Protein AF-0000000082882432 (afdb_homodimer)

Nearest PDB structures (foldseek):
  3hl4-assembly1_A  TM=9.240E-01  e=4.152E-18  Rattus norvegicus
  4mvd-assembly1_C  TM=8.755E-01  e=2.998E-18  Rattus norvegicus
  4mvd-assembly2_G  TM=8.905E-01  e=4.432E-18  Rattus norvegicus
  4mvc-assembly1_A  TM=8.758E-01  e=9.686E-18  Rattus norvegicus
  4zcs-assembly2_C  TM=9.460E-01  e=1.229E-16  Plasmodium falciparum 3D7

Solvent-accessible surface area (backbone atoms only — not comparable to full-atom values): 21264 Å² total; per-residue (Å²): 135,82,75,76,68,74,70,74,65,69,77,64,73,73,57,85,71,79,84,70,75,46,33,48,68,55,56,72,66,45,86,66,93,55,76,44,30,34,35,33,68,44,63,56,50,72,63,45,64,33,58,50,52,45,43,42,49,62,31,63,68,45,97,41,50,46,27,34,37,29,28,34,34,52,67,48,36,28,71,74,70,69,44,70,61,87,51,51,48,69,56,32,47,53,56,51,52,41,28,64,52,41,73,41,67,42,74,34,95,50,83,60,74,46,71,70,61,39,54,75,67,65,32,30,29,38,39,43,58,73,68,70,44,68,48,99,90,34,75,34,59,58,46,73,32,52,74,64,38,18,49,42,71,43,72,86,62,92,77,46,49,60,67,54,52,51,52,52,48,63,73,37,42,68,63,49,52,54,51,52,50,57,68,74,97,134,81,76,78,68,77,69,74,63,70,76,65,72,72,57,85,71,78,85,70,72,47,33,48,68,54,56,72,65,46,84,65,94,54,75,42,29,34,35,33,69,45,63,54,48,71,63,44,64,31,57,51,52,44,43,42,50,61,30,62,68,47,96,41,50,48,28,36,37,29,28,36,33,52,67,49,34,28,70,76,71,68,44,70,61,88,52,51,47,69,56,32,46,52,56,50,51,42,26,64,54,44,74,42,68,41,73,32,94,49,83,59,74,46,72,69,61,39,53,75,67,66,33,30,30,41,41,43,58,72,67,72,43,69,48,100,91,34,74,34,58,58,46,74,32,53,74,64,38,19,49,41,70,42,72,86,62,92,77,47,49,59,67,53,53,50,50,52,49,64,74,37,44,69,63,49,52,53,52,52,52,57,69,75,97

Sequence (370 aa):
MAAVQEKFSPRFESSGTCWKPRTLSEVEESKKDTVVRIYTDGVYDLFHPGHVKQLKQAKKAFPNVFLIVGVCTDEDTLKYKGCLPIMSTEERVEMVKQCIYVDQVMATPCFFPTIDFVNELNVDLVAHDSLPYQLPETDDCYAPFKDVDRFLATERTPMVSTTDILNRILGKIETIQERQSRRNAMAAVQEKFSPRFESSGTCWKPRTLSEVEESKKDTVVRIYTDGVYDLFHPGHVKQLKQAKKAFPNVFLIVGVCTDEDTLKYKGCLPIMSTEERVEMVKQCIYVDQVMATPCFFPTIDFVNELNVDLVAHDSLPYQLPETDDCYAPFKDVDRFLATERTPMVSTTDILNRILGKIETIQERQSRRNA

Foldseek 3Di:
DDPPPPPPVVCPVPPVPDQDAAFPVRQVPDPDPDEAEEEEEDQCFPPDVQNLQQLQCQLVVDPHYAYEYEHEAQVQCCVFVVDGGPDHSVVSQVVQVPRPSHNYYDHDPDPADDPVRVVVVSHRAYEEAPDADDGPVDRHSCVVCVVVRRYHHDDGDPDDDPVNVVVVCVVCVVVVVVVVVVVVD/DDPPPPPPVVCPVPPVPDQDAAFPVRQVPDPDPDEAEEEEEDQCFPPDVQNLQQLQCQLVVDPHYAYEYEHEAQVQCCVFVVDGGPDHSVVSQVVQVPRPSHNYYDHDPDPADDPVRVVVVSHRAYEEAPDADDGPVDRRSCVVCVVVRRYHHDDGDPDDDPVNVVVVCVVCVVVVVVVVV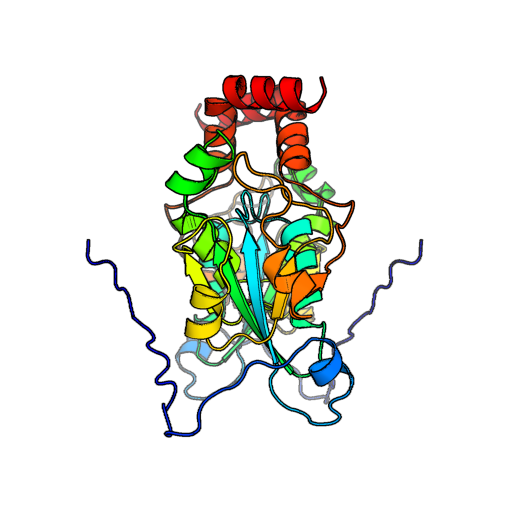VVVD

Structure (mmCIF, N/CA/C/O backbone):
data_AF-0000000082882432-model_v1
#
loop_
_entity.id
_entity.type
_entity.pdbx_description
1 polymer 'choline-phosphate cytidylyltransferase'
#
loop_
_atom_site.group_PDB
_atom_site.id
_atom_site.type_symbol
_atom_site.label_atom_id
_atom_site.label_alt_id
_atom_site.label_comp_id
_atom_site.label_asym_id
_atom_site.label_entity_id
_atom_site.label_seq_id
_atom_site.pdbx_PDB_ins_code
_atom_site.Cartn_x
_atom_site.Cartn_y
_atom_site.Cartn_z
_atom_site.occupancy
_atom_site.B_iso_or_equiv
_atom_site.auth_seq_id
_atom_site.auth_comp_id
_atom_site.auth_asym_id
_atom_site.auth_atom_id
_atom_site.pdbx_PDB_model_num
ATOM 1 N N . MET A 1 1 ? 10.812 -13.078 21.469 1 21.45 1 MET A N 1
ATOM 2 C CA . MET A 1 1 ? 10.016 -12.086 20.75 1 21.45 1 MET A CA 1
ATOM 3 C C . MET A 1 1 ? 8.875 -12.75 20 1 21.45 1 MET A C 1
ATOM 5 O O . MET A 1 1 ? 9.102 -13.5 19.047 1 21.45 1 MET A O 1
ATOM 9 N N . ALA A 1 2 ? 7.742 -13.047 20.672 1 22.5 2 ALA A N 1
ATOM 10 C CA . ALA A 1 2 ? 6.691 -14.023 20.391 1 22.5 2 ALA A CA 1
ATOM 11 C C . ALA A 1 2 ? 5.902 -13.625 19.141 1 22.5 2 ALA A C 1
ATOM 13 O O . ALA A 1 2 ? 5.422 -12.492 19.047 1 22.5 2 ALA A O 1
ATOM 14 N N . ALA A 1 3 ? 6.246 -14.203 18.031 1 25.17 3 ALA A N 1
ATOM 15 C CA . ALA A 1 3 ? 5.543 -14.156 16.766 1 25.17 3 ALA A CA 1
ATOM 16 C C . ALA A 1 3 ? 4.043 -14.367 16.953 1 25.17 3 ALA A C 1
ATOM 18 O O . ALA A 1 3 ? 3.617 -15.414 17.438 1 25.17 3 ALA A O 1
ATOM 19 N N . VAL A 1 4 ? 3.406 -13.375 17.422 1 26.8 4 VAL A N 1
ATOM 20 C CA . VAL A 1 4 ? 1.961 -13.539 17.547 1 26.8 4 VAL A CA 1
ATOM 21 C C . VAL A 1 4 ? 1.38 -14.031 16.219 1 26.8 4 VAL A C 1
ATOM 23 O O . VAL A 1 4 ? 1.362 -13.289 15.227 1 26.8 4 VAL A O 1
ATOM 26 N N . GLN A 1 5 ? 1.641 -15.195 15.828 1 26.75 5 GLN A N 1
ATOM 27 C CA . GLN A 1 5 ? 0.916 -15.945 14.805 1 26.75 5 GLN A CA 1
ATOM 28 C C . GLN A 1 5 ? -0.587 -15.922 15.07 1 26.75 5 GLN A C 1
ATOM 30 O O . GLN A 1 5 ? -1.089 -16.672 15.906 1 26.75 5 GLN A O 1
ATOM 35 N N . GLU A 1 6 ? -1.126 -14.75 15.273 1 29.14 6 GLU A N 1
ATOM 36 C CA . GLU A 1 6 ? -2.549 -15.07 15.344 1 29.14 6 GLU A CA 1
ATOM 37 C C . GLU A 1 6 ? -2.996 -15.867 14.117 1 29.14 6 GLU A C 1
ATOM 39 O O . GLU A 1 6 ? -2.898 -15.383 12.984 1 29.14 6 GLU A O 1
ATOM 44 N N . LYS A 1 7 ? -2.877 -17.094 14.172 1 31.92 7 LYS A N 1
ATOM 45 C CA . LYS A 1 7 ? -3.508 -18.094 13.312 1 31.92 7 LYS A CA 1
ATOM 46 C C . LYS A 1 7 ? -4.98 -17.766 13.078 1 31.92 7 LYS A C 1
ATOM 48 O O . LYS A 1 7 ? -5.797 -17.859 13.992 1 31.92 7 LYS A O 1
ATOM 53 N N . PHE A 1 8 ? -5.242 -16.719 12.547 1 28.27 8 PHE A N 1
ATOM 54 C CA . PHE A 1 8 ? -6.625 -16.688 12.094 1 28.27 8 PHE A CA 1
ATOM 55 C C . PHE A 1 8 ? -6.973 -17.969 11.344 1 28.27 8 PHE A C 1
ATOM 57 O O . PHE A 1 8 ? -6.453 -18.219 10.258 1 28.27 8 PHE A O 1
ATOM 64 N N . SER A 1 9 ? -7.043 -19.031 12.078 1 29.86 9 SER A N 1
ATOM 65 C CA . SER A 1 9 ? -7.703 -20.188 11.469 1 29.86 9 SER A CA 1
ATOM 66 C C . SER A 1 9 ? -9.102 -19.812 10.977 1 29.86 9 SER A C 1
ATOM 68 O O . SER A 1 9 ? -9.961 -19.422 11.773 1 29.86 9 SER A O 1
ATOM 70 N N . PRO A 1 10 ? -9.18 -19.141 9.938 1 32.81 10 PRO A N 1
ATOM 71 C CA . PRO A 1 10 ? -10.594 -19.062 9.547 1 32.81 10 PRO A CA 1
ATOM 72 C C . PRO A 1 10 ? -11.367 -20.344 9.859 1 32.81 10 PRO A C 1
ATOM 74 O O . PRO A 1 10 ? -10.898 -21.438 9.562 1 32.81 10 PRO A O 1
ATOM 77 N N . ARG A 1 11 ? -11.945 -20.406 10.922 1 31.31 11 ARG A N 1
ATOM 78 C CA . ARG A 1 11 ? -12.891 -21.5 11.109 1 31.31 11 ARG A CA 1
ATOM 79 C C . ARG A 1 11 ? -13.719 -21.734 9.852 1 31.31 11 ARG A C 1
ATOM 81 O O . ARG A 1 11 ? -14.68 -21 9.594 1 31.31 11 ARG A O 1
ATOM 88 N N . PHE A 1 12 ? -12.938 -22.078 8.75 1 34 12 PHE A N 1
ATOM 89 C CA . PHE A 1 12 ? -13.812 -22.609 7.715 1 34 12 PHE A CA 1
ATOM 90 C C . PHE A 1 12 ? -14.734 -23.688 8.289 1 34 12 PHE A C 1
ATOM 92 O O . PHE A 1 12 ? -14.266 -24.625 8.93 1 34 12 PHE A O 1
ATOM 99 N N . GLU A 1 13 ? -15.758 -23.281 8.883 1 34.16 13 GLU A N 1
ATOM 100 C CA . GLU A 1 13 ? -16.734 -24.344 9.156 1 34.16 13 GLU A CA 1
ATOM 101 C C . GLU A 1 13 ? -16.641 -25.438 8.102 1 34.16 13 GLU A C 1
ATOM 103 O O . GLU A 1 13 ? -16.797 -25.188 6.906 1 34.16 13 GLU A O 1
ATOM 108 N N 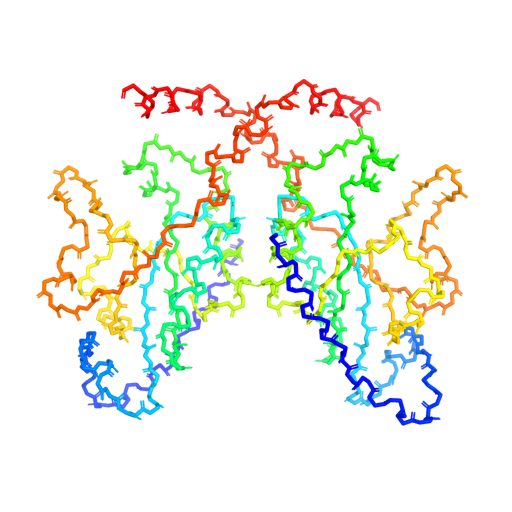. SER A 1 14 ? -15.758 -26.359 8.289 1 36.22 14 SER A N 1
ATOM 109 C CA . SER A 1 14 ? -15.859 -27.625 7.574 1 36.22 14 SER A CA 1
ATOM 110 C C . SER A 1 14 ? -17.297 -28.141 7.562 1 36.22 14 SER A C 1
ATOM 112 O O . SER A 1 14 ? -17.734 -28.781 8.508 1 36.22 14 SER A O 1
ATOM 114 N N . SER A 1 15 ? -18.312 -27.406 7.59 1 36.38 15 SER A N 1
ATOM 115 C CA . SER A 1 15 ? -19.484 -28.234 7.309 1 36.38 15 SER A CA 1
ATOM 116 C C . SER A 1 15 ? -19.172 -29.266 6.227 1 36.38 15 SER A C 1
ATOM 118 O O . SER A 1 15 ? -18.328 -29.047 5.367 1 36.38 15 SER A O 1
ATOM 120 N N . GLY A 1 16 ? -19.188 -30.516 6.414 1 42.41 16 GLY A N 1
ATOM 121 C CA . GLY A 1 16 ? -19.016 -31.734 5.629 1 42.41 16 GLY A CA 1
ATOM 122 C C . GLY A 1 16 ? -19.203 -31.516 4.141 1 42.41 16 GLY A C 1
ATOM 123 O O . GLY A 1 16 ? -19.328 -32.469 3.377 1 42.41 16 GLY A O 1
ATOM 124 N N . THR A 1 17 ? -19.797 -30.438 3.715 1 50.09 17 THR A N 1
ATOM 125 C CA . THR A 1 17 ? -20.047 -30.359 2.279 1 50.09 17 THR A CA 1
ATOM 126 C C . THR A 1 17 ? -18.75 -30.156 1.515 1 50.09 17 THR A C 1
ATOM 128 O O . THR A 1 17 ? -17.953 -29.281 1.847 1 50.09 17 THR A O 1
ATOM 131 N N . CYS A 1 18 ? -18.141 -31.188 0.821 1 68.38 18 CYS A N 1
ATOM 132 C CA . CYS A 1 18 ? -16.984 -31.375 -0.028 1 68.38 18 CYS A CA 1
ATOM 133 C C . CYS A 1 18 ? -16.781 -30.188 -0.955 1 68.38 18 CYS A C 1
ATOM 135 O O . CYS A 1 18 ? -17.594 -29.938 -1.831 1 68.38 18 CYS A O 1
ATOM 137 N N . TRP A 1 19 ? -16.109 -29.188 -0.638 1 81.19 19 TRP A N 1
ATOM 138 C CA . TRP A 1 19 ? -15.742 -28.094 -1.543 1 81.19 19 TRP A CA 1
ATOM 139 C C . TRP A 1 19 ? -15.133 -28.641 -2.832 1 81.19 19 TRP A C 1
ATOM 141 O O . TRP A 1 19 ? -14.359 -29.594 -2.803 1 81.19 19 TRP A O 1
ATOM 151 N N . LYS A 1 20 ? -15.797 -28.234 -3.893 1 89.94 20 LYS A N 1
ATOM 152 C CA . LYS A 1 20 ? -15.211 -28.5 -5.203 1 89.94 20 LYS A CA 1
ATOM 153 C C . LYS A 1 20 ? -14.844 -27.203 -5.914 1 89.94 20 LYS A C 1
ATOM 155 O O . LYS A 1 20 ? -15.641 -26.266 -5.949 1 89.94 20 LYS A O 1
ATOM 160 N N . PRO A 1 21 ? -13.648 -27.156 -6.418 1 94.38 21 PRO A N 1
ATOM 161 C CA . PRO A 1 21 ? -13.25 -25.922 -7.121 1 94.38 21 PRO A CA 1
ATOM 162 C C . PRO A 1 21 ? -14.078 -25.672 -8.383 1 94.38 21 PRO A C 1
ATOM 164 O O . PRO A 1 21 ? -14.523 -26.625 -9.031 1 94.38 21 PRO A O 1
ATOM 167 N N . ARG A 1 22 ? -14.25 -24.5 -8.711 1 94.69 22 ARG A N 1
ATOM 168 C CA . ARG A 1 22 ? -14.891 -24.109 -9.961 1 94.69 22 ARG A CA 1
ATOM 169 C C . ARG A 1 22 ? -13.859 -23.703 -11.008 1 94.69 22 ARG A C 1
ATOM 171 O O . ARG A 1 22 ? -12.844 -23.094 -10.672 1 94.69 22 ARG A O 1
ATOM 178 N N . THR A 1 23 ? -14.172 -24 -12.219 1 96.81 23 THR A N 1
ATOM 179 C CA . THR A 1 23 ? -13.336 -23.547 -13.328 1 96.81 23 THR A CA 1
ATOM 180 C C . THR A 1 23 ? -13.68 -22.109 -13.711 1 96.81 23 THR A C 1
ATOM 182 O O . THR A 1 23 ? -14.688 -21.562 -13.266 1 96.81 23 THR A O 1
ATOM 185 N N . LEU A 1 24 ? -12.758 -21.516 -14.5 1 97.31 24 LEU A N 1
ATOM 186 C CA . LEU A 1 24 ? -12.984 -20.156 -14.977 1 97.31 24 LEU A CA 1
ATOM 187 C C . LEU A 1 24 ? -14.297 -20.078 -15.758 1 97.31 24 LEU A C 1
ATOM 189 O O . LEU A 1 24 ? -15.086 -19.156 -15.547 1 97.31 24 LEU A O 1
ATOM 193 N N . SER A 1 25 ? -14.57 -21.031 -16.641 1 96.38 25 SER A N 1
ATOM 194 C CA . SER A 1 25 ? -15.789 -21.062 -17.438 1 96.38 25 SER A CA 1
ATOM 195 C C . SER A 1 25 ? -17.031 -21.172 -16.547 1 96.38 25 SER A C 1
ATOM 197 O O . SER A 1 25 ? -18.031 -20.516 -16.797 1 96.38 25 SER A O 1
ATOM 199 N N . GLU A 1 26 ? -16.906 -22.016 -15.508 1 95.44 26 GLU A N 1
ATOM 200 C CA . GLU A 1 26 ? -18.016 -22.188 -14.586 1 95.44 26 GLU A CA 1
ATOM 201 C C . GLU A 1 26 ? -18.328 -20.891 -13.836 1 95.44 26 GLU A C 1
ATOM 203 O O . GLU A 1 26 ? -19.484 -20.547 -13.617 1 95.44 26 GLU A O 1
ATOM 208 N N . VAL A 1 27 ? -17.266 -20.25 -13.438 1 95.44 27 VAL A N 1
ATOM 209 C CA . VAL A 1 27 ? -17.422 -19 -12.695 1 95.44 27 VAL A CA 1
ATOM 210 C C . VAL A 1 27 ? -18.031 -17.938 -13.594 1 95.44 27 VAL A C 1
ATOM 212 O O . VAL A 1 27 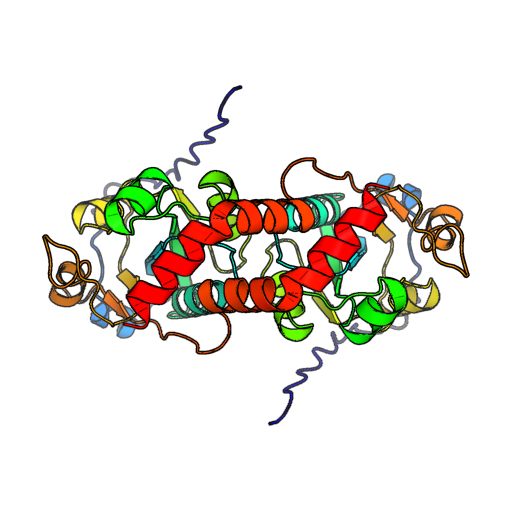? -18.922 -17.203 -13.18 1 95.44 27 VAL A O 1
ATOM 215 N N . GLU A 1 28 ? -17.547 -17.812 -14.812 1 93.88 28 GLU A N 1
ATOM 216 C CA . GLU A 1 28 ? -18 -16.812 -15.758 1 93.88 28 GLU A CA 1
ATOM 217 C C . GLU A 1 28 ? -19.469 -17.047 -16.141 1 93.88 28 GLU A C 1
ATOM 219 O O . GLU A 1 28 ? -20.203 -16.094 -16.406 1 93.88 28 GLU A O 1
ATOM 224 N N . GLU A 1 29 ? -19.828 -18.234 -16.125 1 90.69 29 GLU A N 1
ATOM 225 C CA . GLU A 1 29 ? -21.188 -18.594 -16.547 1 90.69 29 GLU A CA 1
ATOM 226 C C . GLU A 1 29 ? -22.172 -18.516 -15.383 1 90.69 29 GLU A C 1
ATOM 228 O O . GLU A 1 29 ? -23.375 -18.391 -15.594 1 90.69 29 GLU A O 1
ATOM 233 N N . SER A 1 30 ? -21.547 -18.594 -14.25 1 85.25 30 SER A N 1
ATOM 234 C CA . SER A 1 30 ? -22.422 -18.625 -13.078 1 85.25 30 SER A CA 1
ATOM 235 C C . SER A 1 30 ? -23.094 -17.281 -12.875 1 85.25 30 SER A C 1
ATOM 237 O O . SER A 1 30 ? -22.469 -16.219 -13.008 1 85.25 30 SER A O 1
ATOM 239 N N . LYS A 1 31 ? -24.359 -17.219 -12.805 1 75.75 31 LYS A N 1
ATOM 240 C CA . LYS A 1 31 ? -25.141 -16.016 -12.539 1 75.75 31 LYS A CA 1
ATOM 241 C C . LYS A 1 31 ? -25.297 -15.781 -11.039 1 75.75 31 LYS A C 1
ATOM 243 O O . LYS A 1 31 ? -25.891 -14.789 -10.617 1 75.75 31 LYS A O 1
ATOM 248 N N . LYS A 1 32 ? -24.766 -16.734 -10.32 1 73.94 32 LYS A N 1
ATOM 249 C CA . LYS A 1 32 ? -24.906 -16.641 -8.875 1 73.94 32 LYS A CA 1
ATOM 250 C C . LYS A 1 32 ? -23.906 -15.672 -8.273 1 73.94 32 LYS A C 1
ATOM 252 O O . LYS A 1 32 ? -22.781 -15.547 -8.773 1 73.94 32 LYS A O 1
ATOM 257 N N . ASP A 1 33 ? -24.406 -14.992 -7.348 1 81.88 33 ASP A N 1
ATOM 258 C CA . ASP A 1 33 ? -23.578 -14.062 -6.598 1 81.88 33 ASP A CA 1
ATOM 259 C C . ASP A 1 33 ? -22.781 -14.789 -5.508 1 81.88 33 ASP A C 1
ATOM 261 O O . ASP A 1 33 ? -22.969 -14.516 -4.316 1 81.88 33 ASP A O 1
ATOM 265 N N . THR A 1 34 ? -22.047 -15.734 -5.957 1 89.88 34 THR A N 1
ATOM 266 C CA . THR A 1 34 ? -21.25 -16.5 -5 1 89.88 34 THR A CA 1
ATOM 267 C C . THR A 1 34 ? -19.812 -15.969 -4.957 1 89.88 34 THR A C 1
ATOM 269 O O . THR A 1 34 ? -19.328 -15.375 -5.926 1 89.88 34 THR A O 1
ATOM 272 N N . VAL A 1 35 ? -19.266 -16.156 -3.838 1 95.31 35 VAL A N 1
ATOM 273 C CA . VAL A 1 35 ? -17.891 -15.695 -3.639 1 95.31 35 VAL A CA 1
ATOM 274 C C . VAL A 1 35 ? -16.938 -16.547 -4.457 1 95.31 35 VAL A C 1
ATOM 276 O O . VAL A 1 35 ? -17.016 -17.781 -4.43 1 95.31 35 VAL A O 1
ATOM 279 N N . VAL A 1 36 ? -16.172 -15.938 -5.297 1 97.19 36 VAL A N 1
ATOM 280 C CA . VAL A 1 36 ? -15.094 -16.609 -6.02 1 97.19 36 VAL A CA 1
ATOM 281 C C . VAL A 1 36 ? -13.773 -16.438 -5.262 1 97.19 36 VAL A C 1
ATOM 283 O O . VAL A 1 36 ? -13.359 -15.305 -4.98 1 97.19 36 VAL A O 1
ATOM 286 N N . ARG A 1 37 ? -13.109 -17.5 -4.895 1 98.06 37 ARG A N 1
ATOM 287 C CA . ARG A 1 37 ? -11.828 -17.453 -4.199 1 98.06 37 ARG A CA 1
ATOM 288 C C . ARG A 1 37 ? -10.664 -17.516 -5.18 1 98.06 37 ARG A C 1
ATOM 290 O O . ARG A 1 37 ? -10.57 -18.469 -5.965 1 98.06 37 ARG A O 1
ATOM 297 N N . ILE A 1 38 ? -9.859 -16.531 -5.148 1 98.56 38 ILE A N 1
ATOM 298 C CA . ILE A 1 38 ? -8.734 -16.422 -6.074 1 98.56 38 ILE A CA 1
ATOM 299 C C . ILE A 1 38 ? -7.43 -16.328 -5.293 1 98.56 38 ILE A C 1
ATOM 301 O O . ILE A 1 38 ? -7.352 -15.648 -4.273 1 98.56 38 ILE A O 1
ATOM 305 N N . TYR A 1 39 ? -6.438 -17.078 -5.773 1 98.5 39 TYR A N 1
ATOM 306 C CA . TYR A 1 39 ? -5.082 -17.016 -5.234 1 98.5 39 TYR A CA 1
ATOM 307 C C . TYR A 1 39 ? -4.133 -16.359 -6.234 1 98.5 39 TYR A C 1
ATOM 309 O O . TYR A 1 39 ? -4.207 -16.625 -7.434 1 98.5 39 TYR A O 1
ATOM 317 N N . THR A 1 40 ? -3.342 -15.5 -5.781 1 98.06 40 THR A N 1
ATOM 318 C CA . THR A 1 40 ? -2.24 -14.945 -6.562 1 98.06 40 THR A CA 1
ATOM 319 C C . THR A 1 40 ? -0.976 -14.844 -5.715 1 98.06 40 THR A C 1
ATOM 321 O O . THR A 1 40 ? -1.05 -14.781 -4.488 1 98.06 40 THR A O 1
ATOM 324 N N . ASP A 1 41 ? 0.173 -14.922 -6.367 1 97.19 41 ASP A N 1
ATOM 325 C CA . ASP A 1 41 ? 1.427 -14.859 -5.621 1 97.19 41 ASP A CA 1
ATOM 326 C C . ASP A 1 41 ? 2.455 -13.992 -6.344 1 97.19 41 ASP A C 1
ATOM 328 O O . ASP A 1 41 ? 2.264 -13.641 -7.512 1 97.19 41 ASP A O 1
ATOM 332 N N . GLY A 1 42 ? 3.436 -13.609 -5.645 1 95.88 42 GLY A N 1
ATOM 333 C CA . GLY A 1 42 ? 4.527 -12.797 -6.156 1 95.88 42 GLY A CA 1
ATOM 334 C C . GLY A 1 42 ? 5.535 -12.414 -5.086 1 95.88 42 GLY A C 1
ATOM 335 O O . GLY A 1 42 ? 5.34 -12.719 -3.906 1 95.88 42 GLY A O 1
ATOM 336 N N . VAL A 1 43 ? 6.598 -11.781 -5.539 1 96.25 43 VAL A N 1
ATOM 337 C CA . VAL A 1 43 ? 7.613 -11.297 -4.613 1 96.25 43 VAL A CA 1
ATOM 338 C C . VAL A 1 43 ? 7.125 -10.016 -3.93 1 96.25 43 VAL A C 1
ATOM 340 O O . VAL A 1 43 ? 7.254 -9.867 -2.713 1 96.25 43 VAL A O 1
ATOM 343 N N . TYR A 1 44 ? 6.594 -9.109 -4.715 1 97.31 44 TYR A N 1
ATOM 344 C CA . TYR A 1 44 ? 6.004 -7.859 -4.254 1 97.31 44 TYR A CA 1
ATOM 345 C C . TYR A 1 44 ? 7.043 -6.992 -3.555 1 97.31 44 TYR A C 1
ATOM 347 O O . TYR A 1 44 ? 6.777 -6.434 -2.488 1 97.31 44 TYR A O 1
ATOM 355 N N . ASP A 1 45 ? 8.266 -7.012 -4.184 1 96.75 45 ASP A N 1
ATOM 356 C CA . ASP A 1 45 ? 9.32 -6.148 -3.652 1 96.75 45 ASP A CA 1
ATOM 357 C C . ASP A 1 45 ? 9.039 -4.684 -3.975 1 96.75 45 ASP A C 1
ATOM 359 O O . ASP A 1 45 ? 8.531 -4.363 -5.051 1 96.75 45 ASP A O 1
ATOM 363 N N . LEU A 1 46 ? 9.438 -3.824 -2.977 1 96.5 46 LEU A N 1
ATOM 364 C CA . LEU A 1 46 ? 9.172 -2.404 -3.182 1 96.5 46 LEU A CA 1
ATOM 365 C C . LEU A 1 46 ? 7.758 -2.193 -3.715 1 96.5 46 LEU A C 1
ATOM 367 O O . LEU A 1 46 ? 7.574 -1.655 -4.809 1 96.5 46 LEU A O 1
ATOM 371 N N . PHE A 1 47 ? 6.805 -2.682 -2.869 1 97.56 47 PHE A N 1
ATOM 372 C CA . PHE A 1 47 ? 5.395 -2.637 -3.244 1 97.56 47 PHE A CA 1
ATOM 373 C C . PHE A 1 47 ? 5.07 -1.341 -3.979 1 97.56 47 PHE A C 1
ATOM 375 O O . PHE A 1 47 ? 5.359 -0.25 -3.48 1 97.56 47 PHE A O 1
ATOM 382 N N . HIS A 1 48 ? 4.551 -1.391 -5.234 1 96.12 48 HIS A N 1
ATOM 383 C CA . HIS A 1 48 ? 4.387 -0.24 -6.117 1 96.12 48 HIS A CA 1
ATOM 384 C C . HIS A 1 48 ? 3.092 -0.339 -6.914 1 96.12 48 HIS A C 1
ATOM 386 O O . HIS A 1 48 ? 2.387 -1.349 -6.844 1 96.12 48 HIS A O 1
ATOM 392 N N . PRO A 1 49 ? 2.787 0.71 -7.699 1 95.94 49 PRO A N 1
ATOM 393 C CA . PRO A 1 49 ? 1.492 0.762 -8.383 1 95.94 49 PRO A CA 1
ATOM 394 C C . PRO A 1 49 ? 1.28 -0.415 -9.336 1 95.94 49 PRO A C 1
ATOM 396 O O . PRO A 1 49 ? 0.146 -0.863 -9.523 1 95.94 49 PRO A O 1
ATOM 399 N N . GLY A 1 50 ? 2.314 -0.915 -9.922 1 94.56 50 GLY A N 1
ATOM 400 C CA . GLY A 1 50 ? 2.18 -2.104 -10.75 1 94.56 50 GLY A CA 1
ATOM 401 C C . GLY A 1 50 ? 1.59 -3.285 -10 1 94.56 50 GLY A C 1
ATOM 402 O O . GLY A 1 50 ? 0.734 -3.996 -10.531 1 94.56 50 GLY A O 1
ATOM 403 N N . HIS A 1 51 ? 2.117 -3.545 -8.797 1 96.62 51 HIS A N 1
ATOM 404 C CA . HIS A 1 51 ? 1.567 -4.605 -7.961 1 96.62 51 HIS A CA 1
ATOM 405 C C . HIS A 1 51 ? 0.102 -4.34 -7.629 1 96.62 51 HIS A C 1
ATOM 407 O O . HIS A 1 51 ? -0.727 -5.25 -7.703 1 96.62 51 HIS A O 1
ATOM 413 N N . VAL A 1 52 ? -0.212 -3.121 -7.266 1 97 52 VAL A N 1
ATOM 414 C CA . VAL A 1 52 ? -1.569 -2.73 -6.895 1 97 52 VAL A CA 1
ATOM 415 C C . VAL A 1 52 ? -2.52 -3 -8.062 1 97 52 VAL A C 1
ATOM 417 O O . VAL A 1 52 ? -3.613 -3.535 -7.867 1 97 52 VAL A O 1
ATOM 420 N N . LYS A 1 53 ? -2.098 -2.594 -9.195 1 95.81 53 LYS A N 1
ATOM 421 C CA . LYS A 1 53 ? -2.932 -2.801 -10.375 1 95.81 53 LYS A CA 1
ATOM 422 C C . LYS A 1 53 ? -3.205 -4.285 -10.602 1 95.81 53 LYS A C 1
ATOM 424 O O . LYS A 1 53 ? -4.328 -4.668 -10.945 1 95.81 53 LYS A O 1
ATOM 429 N N . GLN A 1 54 ? -2.215 -5.09 -10.461 1 95.94 54 GLN A N 1
ATOM 430 C CA . GLN A 1 54 ? -2.385 -6.531 -10.602 1 95.94 54 GLN A CA 1
ATOM 431 C C . GLN A 1 54 ? -3.396 -7.062 -9.586 1 95.94 54 GLN A C 1
ATOM 433 O O . GLN A 1 54 ? -4.285 -7.84 -9.938 1 95.94 54 GLN A O 1
ATOM 438 N N . LEU A 1 55 ? -3.277 -6.676 -8.344 1 97.69 55 LEU A N 1
ATOM 439 C CA . LEU A 1 55 ? -4.172 -7.125 -7.285 1 97.69 55 LEU A CA 1
ATOM 440 C C . LEU A 1 55 ? -5.59 -6.625 -7.523 1 97.69 55 LEU A C 1
ATOM 442 O O . LEU A 1 55 ? -6.559 -7.355 -7.297 1 97.69 55 LEU A O 1
ATOM 446 N N . LYS A 1 56 ? -5.684 -5.426 -7.988 1 97.75 56 LYS A N 1
ATOM 447 C CA . LYS A 1 56 ? -6.988 -4.855 -8.32 1 97.75 56 LYS A CA 1
ATOM 448 C C . LYS A 1 56 ? -7.672 -5.652 -9.43 1 97.75 56 LYS A C 1
ATOM 450 O O . LYS A 1 56 ? -8.867 -5.93 -9.352 1 97.75 56 LYS A O 1
ATOM 455 N N . GLN A 1 57 ? -6.926 -5.996 -10.469 1 97.38 57 GLN A N 1
ATOM 456 C CA . GLN A 1 57 ? -7.469 -6.797 -11.555 1 97.38 57 GLN A CA 1
ATOM 457 C C . GLN A 1 57 ? -8.031 -8.117 -11.039 1 97.38 57 GLN A C 1
ATOM 459 O O . GLN A 1 57 ? -9.133 -8.516 -11.414 1 97.38 57 GLN A O 1
ATOM 464 N N . ALA A 1 58 ? -7.277 -8.773 -10.164 1 98 58 ALA A N 1
ATOM 465 C CA . ALA A 1 58 ? -7.719 -10.055 -9.609 1 98 58 ALA A CA 1
ATOM 466 C C . ALA A 1 58 ? -8.961 -9.875 -8.742 1 98 58 ALA A C 1
ATOM 468 O O . ALA A 1 58 ? -9.93 -10.633 -8.867 1 98 58 ALA A O 1
ATOM 469 N N . LYS A 1 59 ? -8.945 -8.875 -7.902 1 98.31 59 LYS A N 1
ATOM 470 C CA . LYS A 1 59 ? -10.039 -8.617 -6.965 1 98.31 59 LYS A CA 1
ATOM 471 C C . LYS A 1 59 ? -11.312 -8.234 -7.703 1 98.31 59 LYS A C 1
ATOM 473 O O . LYS A 1 59 ? -12.414 -8.594 -7.27 1 98.31 59 LYS A O 1
ATOM 478 N N . LYS A 1 60 ? -11.203 -7.555 -8.789 1 97.44 60 LYS A N 1
ATOM 479 C CA . LYS A 1 60 ? -12.359 -7.008 -9.484 1 97.44 60 LYS A CA 1
ATOM 480 C C .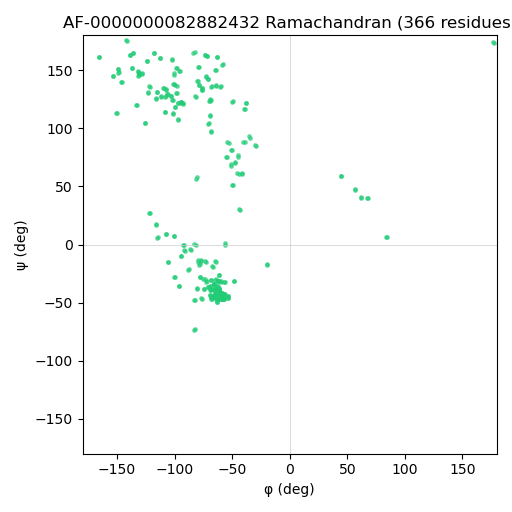 LYS A 1 60 ? -12.742 -7.879 -10.68 1 97.44 60 LYS A C 1
ATOM 482 O O . LYS A 1 60 ? -13.586 -7.492 -11.492 1 97.44 60 LYS A O 1
ATOM 487 N N . ALA A 1 61 ? -12.117 -9.016 -10.82 1 96.62 61 ALA A N 1
ATOM 488 C CA . ALA A 1 61 ? -12.383 -9.906 -11.945 1 96.62 61 ALA A CA 1
ATOM 489 C C . ALA A 1 61 ? -13.828 -10.391 -11.93 1 96.62 61 ALA A C 1
ATOM 491 O O . ALA A 1 61 ? -14.398 -10.695 -12.984 1 96.62 61 ALA A O 1
ATOM 492 N N . PHE A 1 62 ? -14.422 -10.531 -10.773 1 96.75 62 PHE A N 1
ATOM 493 C CA . PHE A 1 62 ? -15.805 -10.938 -10.562 1 96.75 62 PHE A CA 1
ATOM 494 C C . PHE A 1 62 ? -16.469 -10.078 -9.492 1 96.75 62 PHE A C 1
ATOM 496 O O . PHE A 1 62 ? -15.781 -9.352 -8.766 1 96.75 62 PHE A O 1
ATOM 503 N N . PRO A 1 63 ? -17.734 -10.078 -9.367 1 94.81 63 PRO A N 1
ATOM 504 C CA . PRO A 1 63 ? -18.438 -9.188 -8.438 1 94.81 63 PRO A CA 1
ATOM 505 C C . PRO A 1 63 ? -18.047 -9.43 -6.98 1 94.81 63 PRO A C 1
ATOM 507 O O . PRO A 1 63 ? -17.953 -8.477 -6.199 1 94.81 63 PRO A O 1
ATOM 510 N N . ASN A 1 64 ? -17.922 -10.641 -6.625 1 96.19 64 ASN A N 1
ATOM 511 C CA . ASN A 1 64 ? -17.547 -11 -5.262 1 96.19 64 ASN A CA 1
ATOM 512 C C . ASN A 1 64 ? -16.328 -11.914 -5.238 1 96.19 64 ASN A C 1
ATOM 514 O O . ASN A 1 64 ? -16.438 -13.117 -5.504 1 96.19 64 ASN A O 1
ATOM 518 N N . VAL A 1 65 ? -15.258 -11.312 -4.875 1 97.94 65 VAL A N 1
ATOM 519 C CA . VAL A 1 65 ? -14.008 -12.07 -4.887 1 97.94 65 VAL A CA 1
ATOM 520 C C . VAL A 1 65 ? -13.375 -12.047 -3.498 1 97.94 65 VAL A C 1
ATOM 522 O O . VAL A 1 65 ? -13.352 -11.008 -2.836 1 97.94 65 VAL A O 1
ATOM 525 N N . PHE A 1 66 ? -12.984 -13.203 -2.986 1 98.5 66 PHE A N 1
ATOM 526 C CA . PHE A 1 66 ? -12.07 -13.336 -1.855 1 98.5 66 PHE A CA 1
ATOM 527 C C . PHE A 1 66 ? -10.648 -13.586 -2.336 1 98.5 66 PHE A C 1
ATOM 529 O O . PHE A 1 66 ? -10.336 -14.68 -2.807 1 98.5 66 PHE A O 1
ATOM 536 N N . LEU A 1 67 ? -9.797 -12.609 -2.219 1 98.75 67 LEU A N 1
ATOM 537 C CA . LEU A 1 67 ? -8.461 -12.68 -2.807 1 98.75 67 LEU A CA 1
ATOM 538 C C . LEU A 1 67 ? -7.422 -13.055 -1.755 1 98.75 67 LEU A C 1
ATOM 540 O O . LEU A 1 67 ? -7.234 -12.328 -0.775 1 98.75 67 LEU A O 1
ATOM 544 N N . ILE A 1 68 ? -6.742 -14.188 -1.941 1 98.62 68 ILE A N 1
ATOM 545 C CA . ILE A 1 68 ? -5.637 -14.656 -1.113 1 98.62 68 ILE A CA 1
ATOM 546 C C . ILE A 1 68 ? -4.312 -14.406 -1.831 1 98.62 68 ILE A C 1
ATOM 548 O O . ILE A 1 68 ? -4.145 -14.789 -2.99 1 98.62 68 ILE A O 1
ATOM 552 N N . VAL A 1 69 ? -3.422 -13.758 -1.132 1 98.69 69 VAL A N 1
ATOM 553 C CA . VAL A 1 69 ? -2.15 -13.414 -1.763 1 98.69 69 VAL A CA 1
ATOM 554 C C . VAL A 1 69 ? -1.01 -14.133 -1.042 1 98.69 69 VAL A C 1
ATOM 556 O O . VAL A 1 69 ? -0.899 -14.055 0.185 1 98.69 69 VAL A O 1
ATOM 559 N N . GLY A 1 70 ? -0.221 -14.859 -1.778 1 98.38 70 GLY A N 1
ATOM 560 C CA . GLY A 1 70 ? 1.011 -15.453 -1.283 1 98.38 70 GLY A CA 1
ATOM 561 C C . GLY A 1 70 ? 2.244 -14.633 -1.614 1 98.38 70 GLY A C 1
ATOM 562 O O . GLY A 1 70 ? 2.553 -14.414 -2.787 1 98.38 70 GLY A O 1
ATOM 563 N N . VAL A 1 71 ? 2.955 -14.234 -0.61 1 98.5 71 VAL A N 1
ATOM 564 C CA . VAL A 1 71 ? 4.211 -13.516 -0.786 1 98.5 71 VAL A CA 1
ATOM 565 C C . VAL A 1 71 ? 5.379 -14.492 -0.747 1 98.5 71 VAL A C 1
ATOM 567 O O . VAL A 1 71 ? 5.555 -15.227 0.231 1 98.5 71 VAL A O 1
ATOM 570 N N . CYS A 1 72 ? 6.176 -14.5 -1.809 1 97.25 72 CYS A N 1
ATOM 571 C CA . CYS A 1 72 ? 7.332 -15.391 -1.86 1 97.25 72 CYS A CA 1
ATOM 572 C C . CYS A 1 72 ? 8.344 -15.023 -0.78 1 97.25 72 CYS A C 1
ATOM 574 O O . CYS A 1 72 ? 8.641 -13.852 -0.569 1 97.25 72 CYS A O 1
ATOM 576 N N . THR A 1 73 ? 8.883 -16.031 -0.121 1 97.69 73 THR A N 1
ATOM 577 C CA . THR A 1 73 ? 9.82 -15.789 0.969 1 97.69 73 THR A CA 1
ATOM 578 C C . THR A 1 73 ? 11.172 -15.328 0.428 1 97.69 73 THR A C 1
ATOM 580 O O . THR A 1 73 ? 11.469 -15.508 -0.756 1 97.69 73 THR A O 1
ATOM 583 N N . ASP A 1 74 ? 11.969 -14.742 1.35 1 97.38 74 ASP A N 1
ATOM 584 C CA . ASP A 1 74 ? 13.328 -14.344 0.993 1 97.38 74 ASP A CA 1
ATOM 585 C C . ASP A 1 74 ? 14.133 -15.547 0.496 1 97.38 74 ASP A C 1
ATOM 587 O O . ASP A 1 74 ? 14.828 -15.453 -0.513 1 97.38 74 ASP A O 1
ATOM 591 N N . GLU A 1 75 ? 14 -16.641 1.133 1 96.31 75 GLU A N 1
ATOM 592 C CA . GLU A 1 75 ? 14.727 -17.859 0.797 1 96.31 75 GLU A CA 1
ATOM 593 C C . GLU A 1 75 ? 14.359 -18.344 -0.599 1 96.31 75 GLU A C 1
ATOM 595 O O . GLU A 1 75 ? 15.242 -18.672 -1.398 1 96.31 75 GLU A O 1
ATOM 600 N N . ASP A 1 76 ? 13.102 -18.422 -0.854 1 94.44 76 ASP A N 1
ATOM 601 C CA . ASP A 1 76 ? 12.633 -18.875 -2.156 1 94.44 76 ASP A CA 1
ATOM 602 C C . ASP A 1 76 ? 13.055 -17.922 -3.268 1 94.44 76 ASP A C 1
ATOM 604 O O . ASP A 1 76 ? 13.438 -18.359 -4.355 1 94.44 76 ASP A O 1
ATOM 608 N N . THR A 1 77 ? 12.945 -16.641 -3.02 1 93.38 77 THR A N 1
ATOM 609 C CA . THR A 1 77 ? 13.32 -15.641 -4.02 1 93.38 77 THR A CA 1
ATOM 610 C C . THR A 1 77 ? 14.805 -15.742 -4.352 1 93.38 77 THR A C 1
ATOM 612 O O . THR A 1 77 ? 15.188 -15.656 -5.52 1 93.38 77 THR A O 1
ATOM 615 N N . LEU A 1 78 ? 15.57 -15.867 -3.334 1 92.38 78 LEU A N 1
ATOM 616 C CA . LEU A 1 78 ? 17 -16.062 -3.551 1 92.38 78 LEU A CA 1
ATOM 617 C C . LEU A 1 78 ? 17.266 -17.312 -4.367 1 92.38 78 LEU A C 1
ATOM 619 O O . LEU A 1 78 ? 18.047 -17.297 -5.32 1 92.38 78 LEU A O 1
ATOM 623 N N . LYS A 1 79 ? 16.641 -18.359 -4.039 1 91.31 79 LYS A N 1
ATOM 624 C CA . LYS A 1 79 ? 16.844 -19.656 -4.672 1 91.31 79 LYS A CA 1
ATOM 625 C C . LYS A 1 79 ? 16.438 -19.625 -6.141 1 91.31 79 LYS A C 1
ATOM 627 O O . LYS A 1 79 ? 17.172 -20.109 -7.004 1 91.31 79 LYS A O 1
ATOM 632 N N . TYR A 1 80 ? 15.312 -19.062 -6.418 1 88.94 80 TYR A N 1
ATOM 633 C CA . TYR A 1 80 ? 14.727 -19.219 -7.742 1 88.94 80 TYR A CA 1
ATOM 634 C C . TYR A 1 80 ? 15.008 -18 -8.617 1 88.94 80 TYR A C 1
ATOM 636 O O . TYR A 1 80 ? 15 -18.094 -9.844 1 88.94 80 TYR A O 1
ATOM 644 N N . LYS A 1 81 ? 15.18 -16.828 -7.992 1 85.69 81 LYS A N 1
ATOM 645 C CA . LYS A 1 81 ? 15.438 -15.617 -8.773 1 85.69 81 LYS A CA 1
ATOM 646 C C . LYS A 1 81 ? 16.906 -15.195 -8.672 1 85.69 81 LYS A C 1
ATOM 648 O O . LYS A 1 81 ? 17.359 -14.328 -9.422 1 85.69 81 LYS A O 1
ATOM 653 N N . GLY A 1 82 ? 17.625 -15.742 -7.707 1 85.38 82 GLY A N 1
ATOM 654 C CA . GLY A 1 82 ? 19.062 -15.516 -7.609 1 85.38 82 GLY A CA 1
ATOM 655 C C . GLY A 1 82 ? 19.406 -14.227 -6.887 1 85.38 82 GLY A C 1
ATOM 656 O O . GLY A 1 82 ? 20.547 -13.758 -6.957 1 85.38 82 GLY A O 1
ATOM 657 N N . CYS A 1 83 ? 18.406 -13.555 -6.328 1 84.38 83 CYS A N 1
ATOM 658 C CA . CYS A 1 83 ? 18.703 -12.328 -5.602 1 84.38 83 CYS A CA 1
ATOM 659 C C . CYS A 1 83 ? 17.719 -12.117 -4.457 1 84.38 83 CYS A C 1
ATOM 661 O O . CYS A 1 83 ? 16.562 -12.516 -4.547 1 84.38 83 CYS A O 1
ATOM 663 N N . LEU A 1 84 ? 18.297 -11.492 -3.439 1 91.12 84 LEU A N 1
ATOM 664 C CA . LEU A 1 84 ? 17.453 -11.117 -2.312 1 91.12 84 LEU A CA 1
ATOM 665 C C . LEU A 1 84 ? 16.656 -9.844 -2.621 1 91.12 84 LEU A C 1
ATOM 667 O O . LEU A 1 84 ? 17.203 -8.906 -3.207 1 91.12 84 LEU A O 1
ATOM 671 N N . PRO A 1 85 ? 15.398 -9.859 -2.248 1 94.75 85 PRO A N 1
ATOM 672 C CA . PRO A 1 85 ? 14.633 -8.617 -2.381 1 94.75 85 PRO A CA 1
ATOM 673 C C . PRO A 1 85 ? 15.188 -7.488 -1.511 1 94.75 85 PRO A C 1
ATOM 675 O O . PRO A 1 85 ? 15.961 -7.742 -0.583 1 94.75 85 PRO A O 1
ATOM 678 N N . ILE A 1 86 ? 14.844 -6.297 -1.814 1 95.44 86 ILE A N 1
ATOM 679 C CA . ILE A 1 86 ? 15.25 -5.129 -1.04 1 95.44 86 ILE A CA 1
ATOM 680 C C . ILE A 1 86 ? 14.547 -5.141 0.317 1 95.44 86 ILE A C 1
ATOM 682 O O . ILE A 1 86 ? 15.172 -4.871 1.347 1 95.44 86 ILE A O 1
ATOM 686 N N . MET A 1 87 ? 13.297 -5.445 0.302 1 96.75 87 MET A N 1
ATOM 687 C CA . MET A 1 87 ? 12.492 -5.492 1.522 1 96.75 87 MET A CA 1
ATOM 688 C C . MET A 1 87 ? 12.422 -6.914 2.068 1 96.75 87 MET A C 1
ATOM 690 O O . MET A 1 87 ? 12.375 -7.875 1.301 1 96.75 87 MET A O 1
ATOM 694 N N . SER A 1 88 ? 12.305 -7.051 3.359 1 96.56 88 SER A N 1
ATOM 695 C CA . SER A 1 88 ? 12.203 -8.375 3.973 1 96.56 88 SER A CA 1
ATOM 696 C C . SER A 1 88 ? 10.844 -9.008 3.697 1 96.56 88 SER A C 1
ATOM 698 O O . SER A 1 88 ? 9.891 -8.312 3.344 1 96.56 88 SER A O 1
ATOM 700 N N . THR A 1 89 ? 10.805 -10.352 3.896 1 97.94 89 THR A N 1
ATOM 701 C CA . THR A 1 89 ? 9.539 -11.07 3.76 1 97.94 89 THR A CA 1
ATOM 702 C C . THR A 1 89 ? 8.461 -10.438 4.629 1 97.94 89 THR A C 1
ATOM 704 O O . THR A 1 89 ? 7.34 -10.195 4.168 1 97.94 89 THR A O 1
ATOM 707 N N . GLU A 1 90 ? 8.805 -10.117 5.832 1 96.94 90 GLU A N 1
ATOM 708 C CA . GLU A 1 90 ? 7.852 -9.539 6.777 1 96.94 90 GLU A CA 1
ATOM 709 C C . GLU A 1 90 ? 7.336 -8.188 6.293 1 96.94 90 GLU A C 1
ATOM 711 O O . GLU A 1 90 ? 6.141 -7.91 6.371 1 96.94 90 GLU A O 1
ATOM 716 N N . GLU A 1 91 ? 8.234 -7.402 5.836 1 96.5 91 GLU A N 1
ATOM 717 C CA . GLU A 1 91 ? 7.871 -6.082 5.332 1 96.5 91 GLU A CA 1
ATOM 718 C C . GLU A 1 91 ? 6.969 -6.188 4.105 1 96.5 91 GLU A C 1
ATOM 720 O O . GLU A 1 91 ? 6 -5.438 3.971 1 96.5 91 GLU A O 1
ATOM 725 N N . ARG A 1 92 ? 7.305 -7.102 3.262 1 98.12 92 ARG A N 1
ATOM 726 C CA . ARG A 1 92 ? 6.512 -7.281 2.051 1 98.12 92 ARG A CA 1
ATOM 727 C C . ARG A 1 92 ? 5.121 -7.82 2.381 1 98.12 92 ARG A C 1
ATOM 729 O O . ARG A 1 92 ? 4.129 -7.387 1.794 1 98.12 92 ARG A O 1
ATOM 736 N N . VAL A 1 93 ? 5.023 -8.703 3.336 1 98.44 93 VAL A N 1
ATOM 737 C CA . VAL A 1 93 ? 3.734 -9.227 3.785 1 98.44 93 VAL A CA 1
ATOM 738 C C . VAL A 1 93 ? 2.893 -8.086 4.363 1 98.44 93 VAL A C 1
ATOM 740 O O . VAL A 1 93 ? 1.703 -7.973 4.062 1 98.44 93 VAL A O 1
ATOM 743 N N . GLU A 1 94 ? 3.518 -7.27 5.113 1 96.75 94 GLU A N 1
ATOM 744 C CA . GLU A 1 94 ? 2.818 -6.137 5.707 1 96.75 94 GLU A CA 1
ATOM 745 C C . GLU A 1 94 ? 2.271 -5.199 4.633 1 96.75 94 GLU A C 1
ATOM 747 O O . GLU A 1 94 ? 1.141 -4.719 4.734 1 96.75 94 GLU A O 1
ATOM 752 N N . MET A 1 95 ? 3.016 -4.973 3.648 1 98.06 95 MET A N 1
ATOM 753 C CA . MET A 1 95 ? 2.623 -4.047 2.588 1 98.06 95 MET A CA 1
ATOM 754 C C . MET A 1 95 ? 1.463 -4.613 1.776 1 98.06 95 MET A C 1
ATOM 756 O O . MET A 1 95 ? 0.555 -3.877 1.387 1 98.06 95 MET A O 1
ATOM 760 N N . VAL A 1 96 ? 1.482 -5.879 1.527 1 98.62 96 VAL A N 1
ATOM 761 C CA . VAL A 1 96 ? 0.398 -6.512 0.78 1 98.62 96 VAL A CA 1
ATOM 762 C C . VAL A 1 96 ? -0.865 -6.551 1.638 1 98.62 96 VAL A C 1
ATOM 764 O O . VAL A 1 96 ? -1.971 -6.332 1.136 1 98.62 96 VAL A O 1
ATOM 767 N N . LYS A 1 97 ? -0.689 -6.762 2.887 1 98.25 97 LYS A N 1
ATOM 768 C CA . LYS A 1 97 ? -1.795 -6.891 3.832 1 98.25 97 LYS A CA 1
ATOM 769 C C . LYS A 1 97 ? -2.625 -5.613 3.887 1 98.25 97 LYS A C 1
ATOM 771 O O . LYS A 1 97 ? -3.852 -5.664 4 1 98.25 97 LYS A O 1
ATOM 776 N N . GLN A 1 98 ? -1.955 -4.535 3.803 1 97.88 98 GLN A N 1
ATOM 777 C CA . GLN A 1 98 ? -2.637 -3.254 3.975 1 97.88 98 GLN A CA 1
ATOM 778 C C . GLN A 1 98 ? -3.303 -2.807 2.676 1 97.88 98 GLN A C 1
ATOM 780 O O . GLN A 1 98 ? -3.879 -1.72 2.611 1 97.88 98 GLN A O 1
ATOM 785 N N . CYS A 1 99 ? -3.225 -3.508 1.66 1 98.56 99 CYS A N 1
ATOM 786 C CA . CYS A 1 99 ? -3.852 -3.18 0.385 1 98.56 99 CYS A CA 1
ATOM 787 C C . CYS A 1 99 ? -5.348 -3.457 0.424 1 98.56 99 CYS A C 1
ATOM 789 O O . CYS A 1 99 ? -5.773 -4.543 0.821 1 98.56 99 CYS A O 1
ATOM 791 N N . ILE A 1 100 ? -6.215 -2.564 -0.055 1 98.38 100 ILE A N 1
ATOM 792 C CA . ILE A 1 100 ? -7.668 -2.637 0.038 1 98.38 100 ILE A CA 1
ATOM 793 C C . ILE A 1 100 ? -8.18 -3.805 -0.8 1 98.38 100 ILE A C 1
ATOM 795 O O . ILE A 1 100 ? -9.297 -4.289 -0.584 1 98.38 100 ILE A O 1
ATOM 799 N N . TYR A 1 101 ? -7.383 -4.285 -1.726 1 98.5 101 TYR A N 1
ATOM 800 C CA . TYR A 1 101 ? -7.844 -5.316 -2.652 1 98.5 101 TYR A CA 1
ATOM 801 C C . TYR A 1 101 ? -7.547 -6.707 -2.111 1 98.5 101 TYR A C 1
ATOM 803 O O . TYR A 1 101 ? -7.961 -7.711 -2.701 1 98.5 101 TYR A O 1
ATOM 811 N N . VAL A 1 102 ? -6.867 -6.809 -1.019 1 98.81 102 VAL A N 1
ATOM 812 C CA . VAL A 1 102 ? -6.398 -8.086 -0.493 1 98.81 102 VAL A CA 1
ATOM 813 C C . VAL A 1 102 ? -7.238 -8.484 0.718 1 98.81 102 VAL A C 1
ATOM 815 O O . VAL A 1 102 ? -7.438 -7.684 1.635 1 98.81 102 VAL A O 1
ATOM 818 N N . ASP A 1 103 ? -7.742 -9.711 0.725 1 98.62 103 ASP A N 1
ATOM 819 C CA . ASP A 1 103 ? -8.539 -10.203 1.846 1 98.62 103 ASP A CA 1
ATOM 820 C C . ASP A 1 103 ? -7.688 -11.008 2.822 1 98.62 103 ASP A C 1
ATOM 822 O O . ASP A 1 103 ? -7.941 -11 4.027 1 98.62 103 ASP A O 1
ATOM 826 N N . GLN A 1 104 ? -6.734 -11.727 2.277 1 98.25 104 GLN A N 1
ATOM 827 C CA . GLN A 1 104 ? -5.836 -12.555 3.082 1 98.25 104 GLN A CA 1
ATOM 828 C C . GLN A 1 104 ? -4.438 -12.602 2.471 1 98.25 104 GLN A C 1
ATOM 830 O O . GLN A 1 104 ? -4.293 -12.68 1.25 1 98.25 104 GLN A O 1
ATOM 835 N N . VAL A 1 105 ? -3.432 -12.539 3.355 1 98.56 105 VAL A N 1
ATOM 836 C CA . VAL A 1 105 ? -2.051 -12.578 2.891 1 98.56 105 VAL A CA 1
ATOM 837 C C . VAL A 1 105 ? -1.263 -13.609 3.701 1 98.56 105 VAL A C 1
ATOM 839 O O . VAL A 1 105 ? -1.582 -13.867 4.863 1 98.56 105 VAL A O 1
ATOM 842 N N . MET A 1 106 ? -0.317 -14.242 3.082 1 97.25 106 MET A N 1
ATOM 843 C CA . MET A 1 106 ? 0.59 -15.164 3.76 1 97.25 106 MET A CA 1
ATOM 844 C C . MET A 1 106 ? 1.96 -15.172 3.09 1 97.25 106 MET A C 1
ATOM 846 O O . MET A 1 106 ? 2.078 -14.836 1.907 1 97.25 106 MET A O 1
ATOM 850 N N . ALA A 1 107 ? 2.947 -15.461 3.916 1 97.12 107 ALA A N 1
ATOM 851 C CA . ALA A 1 107 ? 4.184 -15.938 3.299 1 97.12 107 ALA A CA 1
ATOM 852 C C . ALA A 1 107 ? 4.004 -17.328 2.697 1 97.12 107 ALA A C 1
ATOM 854 O O . ALA A 1 107 ? 3.748 -18.297 3.42 1 97.12 107 ALA A O 1
ATOM 855 N N . THR A 1 108 ? 4.055 -17.375 1.443 1 94.62 108 THR A N 1
ATOM 856 C CA . THR A 1 108 ? 3.686 -18.625 0.792 1 94.62 108 THR A CA 1
ATOM 857 C C . THR A 1 108 ? 4.746 -19.703 1.037 1 94.62 108 THR A C 1
ATOM 859 O O . THR A 1 108 ? 5.941 -19.406 1.062 1 94.62 108 THR A O 1
ATOM 862 N N . PRO A 1 109 ? 4.215 -20.922 1.212 1 88.69 109 PRO A N 1
ATOM 863 C CA . PRO A 1 109 ? 5.145 -22.031 1.464 1 88.69 109 PRO A CA 1
ATOM 864 C C . PRO A 1 109 ? 5.844 -22.516 0.196 1 88.69 109 PRO A C 1
ATOM 866 O O . PRO A 1 109 ? 6.801 -23.281 0.272 1 88.69 109 PRO A O 1
ATOM 869 N N . CYS A 1 110 ? 5.34 -22.109 -0.958 1 89.88 110 CYS A N 1
ATOM 870 C CA . CYS A 1 110 ? 5.934 -22.516 -2.229 1 89.88 110 CYS A CA 1
ATOM 871 C C . CYS A 1 110 ? 6.133 -21.312 -3.141 1 89.88 110 CYS A C 1
ATOM 873 O O . CYS A 1 110 ? 5.305 -20.391 -3.166 1 89.88 110 CYS A O 1
ATOM 875 N N . PHE A 1 111 ? 7.184 -21.328 -3.908 1 89.62 111 PHE A N 1
ATOM 876 C CA . PHE A 1 111 ? 7.496 -20.234 -4.82 1 89.62 111 PHE A CA 1
ATOM 877 C C . PHE A 1 111 ? 6.473 -20.172 -5.949 1 89.62 111 PHE A C 1
ATOM 879 O O . PHE A 1 111 ? 6.156 -19.078 -6.438 1 89.62 111 PHE A O 1
ATOM 886 N N . PHE A 1 112 ? 6.008 -21.328 -6.387 1 90.44 112 PHE A N 1
ATOM 887 C CA . PHE A 1 112 ? 4.879 -21.422 -7.309 1 90.44 112 PHE A CA 1
ATOM 888 C C . PHE A 1 112 ? 3.818 -22.375 -6.773 1 90.44 112 PHE A C 1
ATOM 890 O O . PHE A 1 112 ? 4.141 -23.375 -6.141 1 90.44 112 PHE A O 1
ATOM 897 N N . PRO A 1 113 ? 2.645 -22.078 -7.055 1 94.44 113 PRO A N 1
ATOM 898 C CA . PRO A 1 113 ? 1.58 -22.875 -6.438 1 94.44 113 PRO A CA 1
ATOM 899 C C . PRO A 1 113 ? 1.369 -24.219 -7.137 1 94.44 113 PRO A C 1
ATOM 901 O O . PRO A 1 113 ? 1.645 -24.344 -8.336 1 94.44 113 PRO A O 1
ATOM 904 N N . THR A 1 114 ? 0.872 -25.156 -6.332 1 94.62 114 THR A N 1
ATOM 905 C CA . THR A 1 114 ? 0.421 -26.438 -6.848 1 94.62 114 THR A CA 1
ATOM 906 C C . THR A 1 114 ? -1.091 -26.594 -6.699 1 94.62 114 THR A C 1
ATOM 908 O O . THR A 1 114 ? -1.712 -25.875 -5.91 1 94.62 114 THR A O 1
ATOM 911 N N . ILE A 1 115 ? -1.603 -27.469 -7.449 1 95.62 115 ILE A N 1
ATOM 912 C CA . ILE A 1 115 ? -3.037 -27.719 -7.367 1 95.62 115 ILE A CA 1
ATOM 913 C C . ILE A 1 115 ? -3.406 -28.141 -5.945 1 95.62 115 ILE A C 1
ATOM 915 O O . ILE A 1 115 ? -4.391 -27.656 -5.383 1 95.62 115 ILE A O 1
ATOM 919 N N . ASP A 1 116 ? -2.57 -28.984 -5.34 1 94.88 116 ASP A N 1
ATOM 920 C CA . ASP A 1 116 ? -2.83 -29.453 -3.979 1 94.88 116 ASP A CA 1
ATOM 921 C C . ASP A 1 116 ? -2.844 -28.281 -2.994 1 94.88 116 ASP A C 1
ATOM 923 O O . ASP A 1 116 ? -3.713 -28.219 -2.123 1 94.88 116 ASP A O 1
ATOM 927 N N . PHE A 1 117 ? -1.921 -27.453 -3.119 1 95.69 117 PHE A N 1
ATOM 928 C CA . PHE A 1 117 ? -1.79 -26.328 -2.213 1 95.69 117 PHE A CA 1
ATOM 929 C C . PHE A 1 117 ? -3.02 -25.422 -2.291 1 95.69 117 PHE A C 1
ATOM 931 O O . PHE A 1 117 ? -3.6 -25.078 -1.264 1 95.69 117 PHE A O 1
ATOM 938 N N . VAL A 1 118 ? -3.471 -25.078 -3.502 1 95.31 118 VAL A N 1
ATOM 939 C CA . VAL A 1 118 ? -4.57 -24.141 -3.646 1 95.31 118 VAL A CA 1
ATOM 940 C C . VAL A 1 118 ? -5.887 -24.812 -3.268 1 95.31 118 VAL A C 1
ATOM 942 O O . VAL A 1 118 ? -6.82 -24.156 -2.807 1 95.31 118 VAL A O 1
ATOM 945 N N . ASN A 1 119 ? -5.98 -26.156 -3.484 1 95.5 119 ASN A N 1
ATOM 946 C CA . ASN A 1 119 ? -7.148 -26.891 -3.008 1 95.5 119 ASN A CA 1
ATOM 947 C C . ASN A 1 119 ? -7.277 -26.812 -1.489 1 95.5 119 ASN A C 1
ATOM 949 O O . ASN A 1 119 ? -8.383 -26.672 -0.963 1 95.5 119 ASN A O 1
ATOM 953 N N . GLU A 1 120 ? -6.133 -26.891 -0.843 1 94.5 120 GLU A N 1
ATOM 954 C CA . GLU A 1 120 ? -6.133 -26.781 0.612 1 94.5 120 GLU A CA 1
ATOM 955 C C . GLU A 1 120 ? -6.664 -25.422 1.063 1 94.5 120 GLU A C 1
ATOM 957 O O . GLU A 1 120 ? -7.23 -25.297 2.15 1 94.5 120 GLU A O 1
ATOM 962 N N . LEU A 1 121 ? -6.531 -24.422 0.22 1 95.44 121 LEU A N 1
ATOM 963 C CA . LEU A 1 121 ? -6.988 -23.078 0.527 1 95.44 121 LEU A CA 1
ATOM 964 C C . LEU A 1 121 ? -8.414 -22.859 0.032 1 95.44 121 LEU A C 1
ATOM 966 O O . LEU A 1 121 ? -8.969 -21.766 0.186 1 95.44 121 LEU A O 1
ATOM 970 N N . ASN A 1 122 ? -9.008 -23.875 -0.596 1 96.38 122 ASN A N 1
ATOM 971 C CA . ASN A 1 122 ? -10.336 -23.781 -1.181 1 96.38 122 ASN A CA 1
ATOM 972 C C . ASN A 1 122 ? -10.422 -22.656 -2.205 1 96.38 122 ASN A C 1
ATOM 974 O O . ASN A 1 122 ? -11.367 -21.859 -2.18 1 96.38 122 ASN A O 1
ATOM 978 N N . VAL A 1 123 ? -9.469 -22.594 -3.082 1 97.12 123 VAL A N 1
ATOM 979 C CA . VAL A 1 123 ? -9.359 -21.547 -4.098 1 97.12 123 VAL A CA 1
ATOM 980 C C . VAL A 1 123 ? -9.898 -22.078 -5.43 1 97.12 123 VAL A C 1
ATOM 982 O O . VAL A 1 123 ? -9.602 -23.203 -5.828 1 97.12 123 VAL A O 1
ATOM 985 N N . ASP A 1 124 ? -10.633 -21.281 -6.078 1 97.62 124 ASP A N 1
ATOM 986 C CA . ASP A 1 124 ? -11.195 -21.625 -7.383 1 97.62 124 ASP A CA 1
ATOM 987 C C . ASP A 1 124 ? -10.18 -21.375 -8.5 1 97.62 124 ASP A C 1
ATOM 989 O O . ASP A 1 124 ? -9.898 -22.266 -9.305 1 97.62 124 ASP A O 1
ATOM 993 N N . LEU A 1 125 ? -9.578 -20.234 -8.461 1 98.31 125 LEU A N 1
ATOM 994 C CA . LEU A 1 125 ? -8.734 -19.781 -9.562 1 98.31 125 LEU A CA 1
ATOM 995 C C . LEU A 1 125 ? -7.398 -19.266 -9.039 1 98.31 125 LEU A C 1
ATOM 997 O O . LEU A 1 125 ? -7.324 -18.719 -7.938 1 98.31 125 LEU A O 1
ATOM 1001 N N . VAL A 1 126 ? -6.379 -19.453 -9.875 1 98.19 126 VAL A N 1
ATOM 1002 C CA . VAL A 1 126 ? -5.074 -18.812 -9.664 1 98.19 126 VAL A CA 1
ATOM 1003 C C . VAL A 1 126 ? -4.875 -17.703 -10.68 1 98.19 126 VAL A C 1
ATOM 1005 O O . VAL A 1 126 ? -5.078 -17.891 -11.883 1 98.19 126 VAL A O 1
ATOM 1008 N N . ALA A 1 127 ? -4.547 -16.547 -10.18 1 98 127 ALA A N 1
ATOM 1009 C CA . ALA A 1 127 ? -4.379 -15.383 -11.055 1 98 127 ALA A CA 1
ATOM 1010 C C . ALA A 1 127 ? -2.904 -15.016 -11.203 1 98 127 ALA A C 1
ATOM 1012 O O . ALA A 1 127 ? -2.172 -14.945 -10.219 1 98 127 ALA A O 1
ATOM 1013 N N . HIS A 1 128 ? -2.439 -14.781 -12.383 1 96.06 128 HIS A N 1
ATOM 1014 C CA . HIS A 1 128 ? -1.087 -14.359 -12.734 1 96.06 128 HIS A CA 1
ATOM 1015 C C . HIS A 1 128 ? -1.026 -13.844 -14.172 1 96.06 128 HIS A C 1
ATOM 1017 O O . HIS A 1 128 ? -1.994 -13.977 -14.922 1 96.06 128 HIS A O 1
ATOM 1023 N N . ASP A 1 129 ? 0.002 -13.117 -14.453 1 91.69 129 ASP A N 1
ATOM 1024 C CA . ASP A 1 129 ? 0.134 -12.742 -15.859 1 91.69 129 ASP A CA 1
ATOM 1025 C C . ASP A 1 129 ? 0.208 -13.977 -16.75 1 91.69 129 ASP A C 1
ATOM 1027 O O . ASP A 1 129 ? 0.573 -15.055 -16.297 1 91.69 129 ASP A O 1
ATOM 1031 N N . SER A 1 130 ? -0.159 -13.867 -17.984 1 88.69 130 SER A N 1
ATOM 1032 C CA . SER A 1 130 ? -0.342 -15.008 -18.875 1 88.69 130 SER A CA 1
ATOM 1033 C C . SER A 1 130 ? 0.992 -15.5 -19.422 1 88.69 130 SER A C 1
ATOM 1035 O O . SER A 1 130 ? 1.078 -16.609 -19.953 1 88.69 130 SER A O 1
ATOM 1037 N N . LEU A 1 131 ? 1.99 -14.758 -19.281 1 86.56 131 LEU A N 1
ATOM 1038 C CA . LEU A 1 131 ? 3.291 -15.18 -19.797 1 86.56 131 LEU A CA 1
ATOM 1039 C C . LEU A 1 131 ? 3.832 -16.359 -19 1 86.56 131 LEU A C 1
ATOM 1041 O O . LEU A 1 131 ? 3.725 -16.391 -17.766 1 86.56 131 LEU A O 1
ATOM 1045 N N . PRO A 1 132 ? 4.348 -17.328 -19.766 1 88.25 132 PRO A N 1
ATOM 1046 C CA . PRO A 1 132 ? 4.891 -18.484 -19.062 1 88.25 132 PRO A CA 1
ATOM 1047 C C . PRO A 1 132 ? 6.02 -18.125 -18.109 1 88.25 132 PRO A C 1
ATOM 1049 O O . PRO A 1 132 ? 6.844 -17.25 -18.422 1 88.25 132 PRO A O 1
ATOM 1052 N N . TYR A 1 133 ? 5.898 -18.719 -17.016 1 85.25 133 TYR A N 1
ATOM 1053 C CA . TYR A 1 133 ? 6.965 -18.594 -16.031 1 85.25 133 TYR A CA 1
ATOM 1054 C C . TYR A 1 133 ? 7.848 -19.828 -16.016 1 85.25 133 TYR A C 1
ATOM 1056 O O . TYR A 1 133 ? 7.43 -20.891 -15.539 1 85.25 133 TYR A O 1
ATOM 1064 N N . GLN A 1 134 ? 9.062 -19.625 -16.438 1 85.12 134 GLN A N 1
ATOM 1065 C CA . GLN A 1 134 ? 9.93 -20.766 -16.656 1 85.12 134 GLN A CA 1
ATOM 1066 C C . GLN A 1 134 ? 10.867 -20.984 -15.469 1 85.12 134 GLN A C 1
ATOM 1068 O O . GLN A 1 134 ? 11.383 -20.031 -14.891 1 85.12 134 GLN A O 1
ATOM 1073 N N . LEU A 1 135 ? 10.898 -22.172 -15.031 1 82.06 135 LEU A N 1
ATOM 1074 C CA . LEU A 1 135 ? 11.898 -22.672 -14.102 1 82.06 135 LEU A CA 1
ATOM 1075 C C . LEU A 1 135 ? 12.617 -23.891 -14.68 1 82.06 135 LEU A C 1
ATOM 1077 O O . LEU A 1 135 ? 12.172 -24.469 -15.68 1 82.06 135 LEU A O 1
ATOM 1081 N N . PRO A 1 136 ? 13.828 -24.156 -14.156 1 79.12 136 PRO A N 1
ATOM 1082 C CA . PRO A 1 136 ? 14.57 -25.281 -14.711 1 79.12 136 PRO A CA 1
ATOM 1083 C C . PRO A 1 136 ? 13.727 -26.547 -14.828 1 79.12 136 PRO A C 1
ATOM 1085 O O . PRO A 1 136 ? 13.875 -27.312 -15.781 1 79.12 136 PRO A O 1
ATOM 1088 N N . GLU A 1 137 ? 12.789 -26.719 -13.945 1 79.25 137 GLU A N 1
ATOM 1089 C CA . GLU A 1 137 ? 12.031 -27.953 -13.867 1 79.25 137 GLU A CA 1
ATOM 1090 C C . GLU A 1 137 ? 10.734 -27.859 -14.664 1 79.25 137 GLU A C 1
ATOM 1092 O O . GLU A 1 137 ? 10.055 -28.875 -14.891 1 79.25 137 GLU A O 1
ATOM 1097 N N . THR A 1 138 ? 10.391 -26.688 -15.109 1 85.31 138 THR A N 1
ATOM 1098 C CA . THR A 1 138 ? 9.102 -26.516 -15.781 1 85.31 138 THR A CA 1
ATOM 1099 C C . THR A 1 138 ? 9.148 -25.344 -16.75 1 85.31 138 THR A C 1
ATOM 1101 O O . THR A 1 138 ? 9.789 -24.328 -16.469 1 85.31 138 THR A O 1
ATOM 1104 N N . ASP A 1 139 ? 8.406 -25.531 -17.875 1 89.44 139 ASP A N 1
ATOM 1105 C CA . ASP A 1 139 ? 8.32 -24.453 -18.859 1 89.44 139 ASP A CA 1
ATOM 1106 C C . ASP A 1 139 ? 7.348 -23.375 -18.406 1 89.44 139 ASP A C 1
ATOM 1108 O O . ASP A 1 139 ? 7.445 -22.219 -18.844 1 89.44 139 ASP A O 1
ATOM 1112 N N . ASP A 1 140 ? 6.418 -23.828 -17.641 1 93.25 140 ASP A N 1
ATOM 1113 C CA . ASP A 1 140 ? 5.422 -22.891 -17.109 1 93.25 140 ASP A CA 1
ATOM 1114 C C . ASP A 1 140 ? 4.906 -23.344 -15.75 1 93.25 140 ASP A C 1
ATOM 1116 O O . ASP A 1 140 ? 4.129 -24.297 -15.664 1 93.25 140 ASP A O 1
ATOM 1120 N N . CYS A 1 141 ? 5.238 -22.562 -14.766 1 90.94 141 CYS A N 1
ATOM 1121 C CA . CYS A 1 141 ? 4.887 -22.875 -13.383 1 90.94 141 CYS A CA 1
ATOM 1122 C C . CYS A 1 141 ? 3.375 -22.859 -13.188 1 90.94 141 CYS A C 1
ATOM 1124 O O . CYS A 1 141 ? 2.863 -23.469 -12.25 1 90.94 141 CYS A O 1
ATOM 1126 N N . TYR A 1 142 ? 2.609 -22.312 -14.141 1 95.19 142 TYR A N 1
ATOM 1127 C CA . TYR A 1 142 ? 1.169 -22.156 -13.961 1 95.19 142 TYR A CA 1
ATOM 1128 C C . TYR A 1 142 ? 0.407 -23.016 -14.977 1 95.19 142 TYR A C 1
ATOM 1130 O O . TYR A 1 142 ? -0.823 -22.953 -15.047 1 95.19 142 TYR A O 1
ATOM 1138 N N . ALA A 1 143 ? 1.087 -23.812 -15.734 1 94.62 143 ALA A N 1
ATOM 1139 C CA . ALA A 1 143 ? 0.505 -24.672 -16.766 1 94.62 143 ALA A CA 1
ATOM 1140 C C . ALA A 1 143 ? -0.562 -25.594 -16.172 1 94.62 143 ALA A C 1
ATOM 1142 O O . ALA A 1 143 ? -1.615 -25.797 -16.781 1 94.62 143 ALA A O 1
ATOM 1143 N N . PRO A 1 144 ? -0.314 -26.203 -14.984 1 95.25 144 PRO A N 1
ATOM 1144 C CA . PRO A 1 144 ? -1.327 -27.094 -14.422 1 95.25 144 PRO A CA 1
ATOM 1145 C C . PRO A 1 144 ? -2.682 -26.422 -14.242 1 95.25 144 PRO A C 1
ATOM 1147 O O . PRO A 1 144 ? -3.725 -27.062 -14.383 1 95.25 144 PRO A O 1
ATOM 1150 N N . PHE A 1 145 ? -2.68 -25.203 -13.977 1 96.81 145 PHE A N 1
ATOM 1151 C CA . PHE A 1 145 ? -3.922 -24.469 -13.773 1 96.81 145 PHE A CA 1
ATOM 1152 C C . PHE A 1 145 ? -4.562 -24.094 -15.102 1 96.81 145 PHE A C 1
ATOM 1154 O O . PHE A 1 145 ? -5.789 -24.094 -15.227 1 96.81 145 PHE A O 1
ATOM 1161 N N . LYS A 1 146 ? -3.777 -23.75 -16.031 1 95.94 146 LYS A N 1
ATOM 1162 C CA . LYS A 1 146 ? -4.273 -23.469 -17.375 1 95.94 146 LYS A CA 1
ATOM 1163 C C . LYS A 1 146 ? -4.922 -24.719 -17.984 1 95.94 146 LYS A C 1
ATOM 1165 O O . LYS A 1 146 ? -5.977 -24.625 -18.609 1 95.94 146 LYS A O 1
ATOM 1170 N N . ASP A 1 147 ? -4.355 -25.844 -17.672 1 96.31 147 ASP A N 1
ATOM 1171 C CA . ASP A 1 147 ? -4.809 -27.109 -18.219 1 96.31 147 ASP A CA 1
ATOM 1172 C C . ASP A 1 147 ? -6.191 -27.484 -17.688 1 96.31 147 ASP A C 1
ATOM 1174 O O . ASP A 1 147 ? -6.973 -28.141 -18.391 1 96.31 147 ASP A O 1
ATOM 1178 N N . VAL A 1 148 ? -6.492 -27.078 -16.5 1 97 148 VAL A N 1
ATOM 1179 C CA . VAL A 1 148 ? -7.758 -27.484 -15.898 1 97 148 VAL A CA 1
ATOM 1180 C C . VAL A 1 148 ? -8.719 -26.297 -15.859 1 97 148 VAL A C 1
ATOM 1182 O O . VAL A 1 148 ? -9.688 -26.312 -15.094 1 97 148 VAL A O 1
ATOM 1185 N N . ASP A 1 149 ? -8.406 -25.156 -16.5 1 97.94 149 ASP A N 1
ATOM 1186 C CA . ASP A 1 149 ? -9.25 -23.969 -16.656 1 97.94 149 ASP A CA 1
ATOM 1187 C C . ASP A 1 149 ? -9.477 -23.281 -15.312 1 97.94 149 ASP A C 1
ATOM 1189 O O . ASP A 1 149 ? -10.602 -22.891 -14.984 1 97.94 149 ASP A O 1
ATOM 1193 N N . ARG A 1 150 ? -8.422 -23.25 -14.547 1 98.25 150 ARG A N 1
ATOM 1194 C CA . ARG A 1 150 ? -8.484 -22.578 -13.25 1 98.25 150 ARG A CA 1
ATOM 1195 C C . ARG A 1 150 ? -7.449 -21.469 -13.156 1 98.25 150 ARG A C 1
ATOM 1197 O O . ARG A 1 150 ? -6.934 -21.188 -12.07 1 98.25 150 ARG A O 1
ATOM 1204 N N . PHE A 1 151 ? -7.137 -20.969 -14.312 1 98.12 151 PHE A N 1
ATOM 1205 C CA . PHE A 1 151 ? -6.172 -19.891 -14.414 1 98.12 151 PHE A CA 1
ATOM 1206 C C . PHE A 1 151 ? -6.855 -18.594 -14.867 1 98.12 151 PHE A C 1
ATOM 1208 O O . PHE A 1 151 ? -7.594 -18.594 -15.852 1 98.12 151 PHE A O 1
ATOM 1215 N N . LEU A 1 152 ? -6.648 -17.531 -14.117 1 97.94 152 LEU A N 1
ATOM 1216 C CA . LEU A 1 152 ? -7.129 -16.188 -14.453 1 97.94 152 LEU A CA 1
ATOM 1217 C C . LEU A 1 152 ? -5.969 -15.289 -14.867 1 97.94 152 LEU A C 1
ATOM 1219 O O . LEU A 1 152 ? -5.137 -14.914 -14.039 1 97.94 152 LEU A O 1
ATOM 1223 N N . ALA A 1 153 ? -5.945 -14.875 -16.094 1 96.38 153 ALA A N 1
ATOM 1224 C CA . ALA A 1 153 ? -4.852 -14.055 -16.609 1 96.38 153 ALA A CA 1
ATOM 1225 C C . ALA A 1 153 ? -5.035 -12.594 -16.234 1 96.38 153 ALA A C 1
ATOM 1227 O O . ALA A 1 153 ? -6.109 -12.023 -16.438 1 96.38 153 ALA A O 1
ATOM 1228 N N . THR A 1 154 ? -4.02 -12.008 -15.633 1 95 154 THR A N 1
ATOM 1229 C CA . THR A 1 154 ? -3.963 -10.562 -15.406 1 95 154 THR A CA 1
ATOM 1230 C C . THR A 1 154 ? -3.043 -9.898 -16.422 1 95 154 THR A C 1
ATOM 1232 O O . THR A 1 154 ? -2.229 -10.562 -17.062 1 95 154 THR A O 1
ATOM 1235 N N . GLU A 1 155 ? -3.258 -8.609 -16.578 1 90.62 155 GLU A N 1
ATOM 1236 C CA . GLU A 1 155 ? -2.453 -7.852 -17.531 1 90.62 155 GLU A CA 1
ATOM 1237 C C . GLU A 1 155 ? -1.353 -7.066 -16.828 1 90.62 155 GLU A C 1
ATOM 1239 O O . GLU A 1 155 ? -1.578 -6.496 -15.75 1 90.62 155 GLU A O 1
ATOM 1244 N N . ARG A 1 156 ? -0.158 -7.117 -17.484 1 80.44 156 ARG A N 1
ATOM 1245 C CA . ARG A 1 156 ? 0.926 -6.289 -16.969 1 80.44 156 ARG A CA 1
ATOM 1246 C C . ARG A 1 156 ? 0.722 -4.824 -17.344 1 80.44 156 ARG A C 1
ATOM 1248 O O . ARG A 1 156 ? 0.279 -4.52 -18.453 1 80.44 156 ARG A O 1
ATOM 1255 N N . THR A 1 157 ? 0.884 -3.971 -16.391 1 73.12 157 THR A N 1
ATOM 1256 C CA . THR A 1 157 ? 0.724 -2.543 -16.641 1 73.12 157 THR A CA 1
ATOM 1257 C C . THR A 1 157 ? 2.084 -1.86 -16.766 1 73.12 157 THR A C 1
ATOM 1259 O O . THR A 1 157 ? 3.002 -2.152 -16 1 73.12 157 THR A O 1
ATOM 1262 N N . PRO A 1 158 ? 2.297 -1.161 -17.938 1 69.88 158 PRO A N 1
ATOM 1263 C CA . PRO A 1 158 ? 3.578 -0.52 -18.25 1 69.88 158 PRO A CA 1
ATOM 1264 C C . PRO A 1 158 ? 4.012 0.48 -17.172 1 69.88 158 PRO A C 1
ATOM 1266 O O . PRO A 1 158 ? 5.125 1.004 -17.234 1 69.88 158 PRO A O 1
ATOM 1269 N N . MET A 1 159 ? 3.414 0.715 -16.172 1 67.5 159 MET A N 1
ATOM 1270 C CA . MET A 1 159 ? 3.625 1.951 -15.43 1 67.5 159 MET A CA 1
ATOM 1271 C C . MET A 1 159 ? 4.84 1.833 -14.516 1 67.5 159 MET A C 1
ATOM 1273 O O . MET A 1 159 ? 5.766 2.646 -14.594 1 67.5 159 MET A O 1
ATOM 1277 N N . VAL A 1 160 ? 4.906 1.191 -13.477 1 85.94 160 VAL A N 1
ATOM 1278 C CA . VAL A 1 160 ? 5.98 1.203 -12.484 1 85.94 160 VAL A CA 1
ATOM 1279 C C . VAL A 1 160 ? 6.34 -0.229 -12.094 1 85.94 160 VAL A C 1
ATOM 1281 O O . VAL A 1 160 ? 5.457 -1.038 -11.797 1 85.94 160 VAL A O 1
ATOM 1284 N N . SER A 1 161 ? 7.672 -0.566 -12.367 1 88.81 161 SER A N 1
ATOM 1285 C CA . SER A 1 161 ? 8.211 -1.848 -11.93 1 88.81 161 SER A CA 1
ATOM 1286 C C . SER A 1 161 ? 9.359 -1.654 -10.938 1 88.81 161 SER A C 1
ATOM 1288 O O . SER A 1 161 ? 9.828 -0.533 -10.742 1 88.81 161 SER A O 1
ATOM 1290 N N . THR A 1 162 ? 9.711 -2.742 -10.25 1 90.62 162 THR A N 1
ATOM 1291 C CA . THR A 1 162 ? 10.859 -2.699 -9.352 1 90.62 162 THR A CA 1
ATOM 1292 C C . THR A 1 162 ? 12.102 -2.195 -10.086 1 90.62 162 THR A C 1
ATOM 1294 O O . THR A 1 162 ? 12.812 -1.325 -9.578 1 90.62 162 THR A O 1
ATOM 1297 N N . THR A 1 163 ? 12.336 -2.703 -11.25 1 87.69 163 THR A N 1
ATOM 1298 C CA . THR A 1 163 ? 13.469 -2.281 -12.07 1 87.69 163 THR A CA 1
ATOM 1299 C C . THR A 1 163 ? 13.391 -0.787 -12.367 1 87.69 163 THR A C 1
ATOM 1301 O O . THR A 1 163 ? 14.406 -0.085 -12.305 1 87.69 163 THR A O 1
ATOM 1304 N N . ASP A 1 164 ? 12.219 -0.389 -12.68 1 91.38 164 ASP A N 1
ATOM 1305 C CA . ASP A 1 164 ? 12.023 1.034 -12.938 1 91.38 164 ASP A CA 1
ATOM 1306 C C . ASP A 1 164 ? 12.398 1.868 -11.711 1 91.38 164 ASP A C 1
ATOM 1308 O O . ASP A 1 164 ? 13.078 2.885 -11.836 1 91.38 164 ASP A O 1
ATOM 1312 N N . ILE A 1 165 ? 11.977 1.497 -10.555 1 93.5 165 ILE A N 1
ATOM 1313 C CA . ILE A 1 165 ? 12.25 2.205 -9.312 1 93.5 165 ILE A CA 1
ATOM 1314 C C . ILE A 1 165 ? 13.75 2.23 -9.047 1 93.5 165 ILE A C 1
ATOM 1316 O O . ILE A 1 165 ? 14.312 3.275 -8.711 1 93.5 165 ILE A O 1
ATOM 1320 N N . LEU A 1 166 ? 14.352 1.098 -9.234 1 90.81 166 LEU A N 1
ATOM 1321 C CA . LEU A 1 166 ? 15.789 1.009 -9.039 1 90.81 166 LEU A CA 1
ATOM 1322 C C . LEU A 1 166 ? 16.531 1.932 -10 1 90.81 166 LEU A C 1
ATOM 1324 O O . LEU A 1 166 ? 17.484 2.617 -9.609 1 90.81 166 LEU A O 1
ATOM 1328 N N . ASN A 1 167 ? 16.078 1.991 -11.188 1 90.31 167 ASN A N 1
ATOM 1329 C CA . ASN A 1 167 ? 16.703 2.871 -12.172 1 90.31 167 ASN A CA 1
ATOM 1330 C C . ASN A 1 167 ? 16.531 4.34 -11.789 1 90.31 167 ASN A C 1
ATOM 1332 O O . ASN A 1 167 ? 17.453 5.137 -11.969 1 90.31 167 ASN A O 1
ATOM 1336 N N . ARG A 1 168 ? 15.445 4.734 -11.281 1 91.81 168 ARG A N 1
ATOM 1337 C CA . ARG A 1 168 ? 15.219 6.098 -10.812 1 91.81 168 ARG A CA 1
ATOM 1338 C C . ARG A 1 168 ? 16.188 6.469 -9.703 1 91.81 168 ARG A C 1
ATOM 1340 O O . ARG A 1 168 ? 16.75 7.566 -9.688 1 91.81 168 ARG A O 1
ATOM 1347 N N . ILE A 1 169 ? 16.328 5.516 -8.844 1 91.38 169 ILE A N 1
ATOM 1348 C CA . ILE A 1 169 ? 17.188 5.75 -7.684 1 91.38 169 ILE A CA 1
ATOM 1349 C C . ILE A 1 169 ? 18.641 5.867 -8.125 1 91.38 169 ILE A C 1
ATOM 1351 O O . ILE A 1 169 ? 19.359 6.77 -7.691 1 91.38 169 ILE A O 1
ATOM 1355 N N . LEU A 1 170 ? 19.062 4.984 -8.984 1 86.56 170 LEU A N 1
ATOM 1356 C CA . LEU A 1 170 ? 20.422 5 -9.492 1 86.56 170 LEU A CA 1
ATOM 1357 C C . LEU A 1 170 ? 20.703 6.293 -10.25 1 86.56 170 LEU A C 1
ATOM 1359 O O . LEU A 1 170 ? 21.828 6.801 -10.227 1 86.56 170 LEU A O 1
ATOM 1363 N N . GLY A 1 171 ? 19.688 6.828 -10.867 1 87 171 GLY A N 1
ATOM 1364 C CA . GLY A 1 171 ? 19.844 8.078 -11.586 1 87 171 GLY A CA 1
ATOM 1365 C C . GLY A 1 171 ? 19.984 9.281 -10.672 1 87 171 GLY A C 1
ATOM 1366 O O . GLY A 1 171 ? 20.422 10.352 -11.102 1 87 171 GLY A O 1
ATOM 1367 N N . LYS A 1 172 ? 19.656 9.141 -9.414 1 86.62 172 LYS A N 1
ATOM 1368 C CA . LYS A 1 172 ? 19.688 10.234 -8.453 1 86.62 172 LYS A CA 1
ATOM 1369 C C . LYS A 1 172 ? 20.703 9.984 -7.352 1 86.62 172 LYS A C 1
ATOM 1371 O O . LYS A 1 172 ? 20.641 10.586 -6.281 1 86.62 172 LYS A O 1
ATOM 1376 N N . ILE A 1 173 ? 21.609 9.062 -7.621 1 81.38 173 ILE A N 1
ATOM 1377 C CA . ILE A 1 173 ? 22.516 8.586 -6.586 1 81.38 173 ILE A CA 1
ATOM 1378 C C . ILE A 1 173 ? 23.328 9.758 -6.027 1 81.38 173 ILE A C 1
ATOM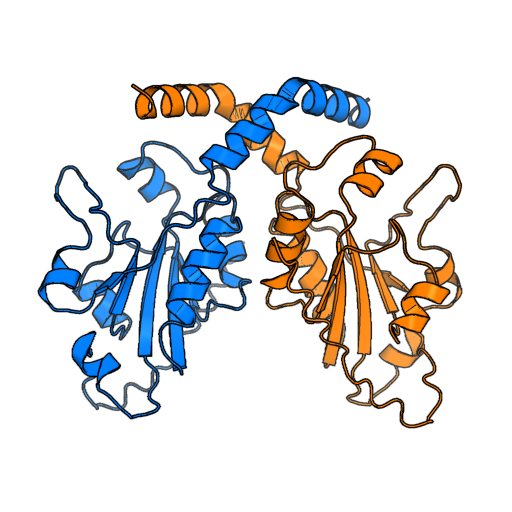 1380 O O . ILE A 1 173 ? 23.5 9.867 -4.812 1 81.38 173 ILE A O 1
ATOM 1384 N N . GLU A 1 174 ? 23.781 10.594 -6.91 1 78.38 174 GLU A N 1
ATOM 1385 C CA . GLU A 1 174 ? 24.594 11.719 -6.461 1 78.38 174 GLU A CA 1
ATOM 1386 C C . GLU A 1 174 ? 23.797 12.656 -5.562 1 78.38 174 GLU A C 1
ATOM 1388 O O . GLU A 1 174 ? 24.281 13.07 -4.504 1 78.38 174 GLU A O 1
ATOM 1393 N N . THR A 1 175 ? 22.641 12.961 -6.027 1 78.44 175 THR A N 1
ATOM 1394 C CA . THR A 1 175 ? 21.766 13.852 -5.262 1 78.44 175 THR A CA 1
ATOM 1395 C C . THR A 1 175 ? 21.422 13.227 -3.912 1 78.44 175 THR A C 1
ATOM 1397 O O . THR A 1 175 ? 21.406 13.914 -2.887 1 78.44 175 THR A O 1
ATOM 1400 N N . ILE A 1 176 ? 21.203 11.953 -3.857 1 78.62 176 ILE A N 1
ATOM 1401 C CA . ILE A 1 176 ? 20.797 11.234 -2.652 1 78.62 176 ILE A CA 1
ATOM 1402 C C . ILE A 1 176 ? 21.953 11.227 -1.653 1 78.62 176 ILE A C 1
ATOM 1404 O O . ILE A 1 176 ? 21.766 11.484 -0.464 1 78.62 176 ILE A O 1
ATOM 1408 N N . GLN A 1 177 ? 23.047 10.922 -2.123 1 77.62 177 GLN A N 1
ATOM 1409 C CA . GLN A 1 177 ? 24.234 10.852 -1.261 1 77.62 177 GLN A CA 1
ATOM 1410 C C . GLN A 1 177 ? 24.547 12.211 -0.661 1 77.62 177 GLN A C 1
ATOM 1412 O O . GLN A 1 177 ? 24.938 12.312 0.505 1 77.62 177 GLN A O 1
ATOM 1417 N N . GLU A 1 178 ? 24.422 13.258 -1.467 1 77.94 178 GLU A N 1
ATOM 1418 C CA . GLU A 1 178 ? 24.672 14.609 -0.978 1 77.94 178 GLU A CA 1
ATOM 1419 C C . GLU A 1 178 ? 23.703 14.977 0.145 1 77.94 178 GLU A C 1
ATOM 1421 O O . GLU A 1 178 ? 24.109 15.555 1.157 1 77.94 178 GLU A O 1
ATOM 1426 N N . ARG A 1 179 ? 22.5 14.641 -0.018 1 74.31 179 ARG A N 1
ATOM 1427 C CA . ARG A 1 179 ? 21.469 14.945 0.98 1 74.31 179 ARG A CA 1
ATOM 1428 C C . ARG A 1 179 ? 21.734 14.18 2.277 1 74.31 179 ARG A C 1
ATOM 1430 O O . ARG A 1 179 ? 21.578 14.734 3.367 1 74.31 179 ARG A O 1
ATOM 1437 N N . GLN A 1 180 ? 22.078 12.938 2.121 1 71.25 180 GLN A N 1
ATOM 1438 C CA . GLN A 1 180 ? 22.328 12.109 3.295 1 71.25 180 GLN A CA 1
ATOM 1439 C C . GLN A 1 180 ? 23.547 12.625 4.07 1 71.25 180 GLN A C 1
ATOM 1441 O O . GLN A 1 180 ? 23.562 12.586 5.305 1 71.25 180 GLN A O 1
ATOM 1446 N N . SER A 1 181 ? 24.453 13.07 3.312 1 73.12 181 SER A N 1
ATOM 1447 C CA . SER A 1 181 ? 25.641 13.625 3.951 1 73.12 181 SER A CA 1
ATOM 1448 C C . SER A 1 181 ? 25.312 14.883 4.742 1 73.12 181 SER A C 1
ATOM 1450 O O . SER A 1 181 ? 25.875 15.109 5.816 1 73.12 181 SER A O 1
ATOM 1452 N N . ARG A 1 182 ? 24.375 15.672 4.273 1 67.94 182 ARG A N 1
ATOM 1453 C CA . ARG A 1 182 ? 23.969 16.891 4.941 1 67.94 182 ARG A CA 1
ATOM 1454 C C . ARG A 1 182 ? 23.172 16.594 6.207 1 67.94 182 ARG A C 1
ATOM 1456 O O . ARG A 1 182 ? 23.266 17.312 7.199 1 67.94 182 ARG A O 1
ATOM 1463 N N . ARG A 1 183 ? 22.469 15.539 6.184 1 66.44 183 ARG A N 1
ATOM 1464 C CA . ARG A 1 183 ? 21.656 15.156 7.332 1 66.44 183 ARG A CA 1
ATOM 1465 C C . ARG A 1 183 ? 22.516 14.602 8.461 1 66.44 183 ARG A C 1
ATOM 1467 O O . ARG A 1 183 ? 22.203 14.789 9.641 1 66.44 183 ARG A O 1
ATOM 1474 N N . ASN A 1 184 ? 23.469 13.883 8.039 1 60.31 184 ASN A N 1
ATOM 1475 C CA . ASN A 1 184 ? 24.375 13.297 9.023 1 60.31 184 ASN A CA 1
ATOM 1476 C C . ASN A 1 184 ? 25.391 14.312 9.539 1 60.31 184 ASN A C 1
ATOM 1478 O O . ASN A 1 184 ? 26.016 14.094 10.57 1 60.31 184 ASN A O 1
ATOM 1482 N N . ALA A 1 185 ? 25.656 15.43 8.945 1 54.25 185 ALA A N 1
ATOM 1483 C CA . ALA A 1 185 ? 26.609 16.438 9.383 1 54.25 185 ALA A CA 1
ATOM 1484 C C . ALA A 1 185 ? 25.984 17.391 10.391 1 54.25 185 ALA A C 1
ATOM 1486 O O . ALA A 1 185 ? 24.766 17.641 10.352 1 54.25 185 ALA A O 1
ATOM 1487 N N . MET B 1 1 ? -5.445 13.969 -23.156 1 21.11 1 MET B N 1
ATOM 1488 C CA . MET B 1 1 ? -5.348 12.875 -22.203 1 21.11 1 MET B CA 1
ATOM 1489 C C . MET B 1 1 ? -6.125 13.203 -20.922 1 21.11 1 MET B C 1
ATOM 1491 O O . MET B 1 1 ? -5.738 14.094 -20.172 1 21.11 1 MET B O 1
ATOM 1495 N N . ALA B 1 2 ? -7.469 13.039 -20.953 1 22.28 2 ALA B N 1
ATOM 1496 C CA . ALA B 1 2 ? -8.508 13.648 -20.109 1 22.28 2 ALA B CA 1
ATOM 1497 C C . ALA B 1 2 ? -8.422 13.141 -18.672 1 22.28 2 ALA B C 1
ATOM 1499 O O . ALA B 1 2 ? -8.406 11.93 -18.438 1 22.28 2 ALA B O 1
ATOM 1500 N N . ALA B 1 3 ? -7.77 13.891 -17.828 1 24.98 3 ALA B N 1
ATOM 1501 C CA . ALA B 1 3 ? -7.688 13.742 -16.375 1 24.98 3 ALA B CA 1
ATOM 1502 C C . ALA B 1 3 ? -9.062 13.461 -15.773 1 24.98 3 ALA B C 1
ATOM 1504 O O . ALA B 1 3 ? -9.977 14.281 -15.898 1 24.98 3 ALA B O 1
ATOM 1505 N N . VAL B 1 4 ? -9.5 12.273 -15.914 1 26.25 4 VAL B N 1
ATOM 1506 C CA . VAL B 1 4 ? -10.781 11.953 -15.289 1 26.25 4 VAL B CA 1
ATOM 1507 C C . VAL B 1 4 ? -10.766 12.375 -13.82 1 26.25 4 VAL B C 1
ATOM 1509 O O . VAL B 1 4 ? -10.062 11.773 -13.008 1 26.25 4 VAL B O 1
ATOM 1512 N N . GLN B 1 5 ? -10.719 13.594 -13.523 1 26.62 5 GLN B N 1
ATOM 1513 C CA . GLN B 1 5 ? -11.031 14.188 -12.227 1 26.62 5 GLN B CA 1
ATOM 1514 C C . GLN B 1 5 ? -12.375 13.688 -11.703 1 26.62 5 GLN B C 1
ATOM 1516 O O . GLN B 1 5 ? -13.43 14.172 -12.125 1 26.62 5 GLN B O 1
ATOM 1521 N N . GLU B 1 6 ? -12.562 12.398 -11.672 1 28.59 6 GLU B N 1
ATOM 1522 C CA . GLU B 1 6 ? -13.859 12.266 -11.008 1 28.59 6 GLU B CA 1
ATOM 1523 C C . GLU B 1 6 ? -13.867 12.992 -9.664 1 28.59 6 GLU B C 1
ATOM 1525 O O . GLU B 1 6 ? -13.086 12.664 -8.766 1 28.59 6 GLU B O 1
ATOM 1530 N N . LYS B 1 7 ? -14.18 14.188 -9.672 1 30.19 7 LYS B N 1
ATOM 1531 C CA . LYS B 1 7 ? -14.57 15.016 -8.531 1 30.19 7 LYS B CA 1
ATOM 1532 C C . LYS B 1 7 ? -15.578 14.289 -7.645 1 30.19 7 LYS B C 1
ATOM 1534 O O . LYS B 1 7 ? -16.719 14.062 -8.047 1 30.19 7 LYS B O 1
ATOM 1539 N N . PHE B 1 8 ? -15.227 13.266 -7.133 1 27.72 8 PHE B N 1
ATOM 1540 C CA . PHE B 1 8 ? -16.141 12.891 -6.062 1 27.72 8 PHE B CA 1
ATOM 1541 C C . PHE B 1 8 ? -16.422 14.078 -5.152 1 27.72 8 PHE B C 1
ATOM 1543 O O . PHE B 1 8 ? -15.531 14.562 -4.449 1 27.72 8 PHE B O 1
ATOM 1550 N N . SER B 1 9 ? -17.156 14.977 -5.691 1 29.39 9 SER B N 1
ATOM 1551 C CA . SER B 1 9 ? -17.719 15.953 -4.758 1 29.39 9 SER B CA 1
ATOM 1552 C C . SER B 1 9 ? -18.5 15.266 -3.648 1 29.39 9 SER B C 1
ATOM 1554 O O . SER B 1 9 ? -19.484 14.562 -3.914 1 29.39 9 SER B O 1
ATOM 1556 N N . PRO B 1 10 ? -17.859 14.711 -2.752 1 32.56 10 PRO B N 1
ATOM 1557 C CA . PRO B 1 10 ? -18.781 14.281 -1.694 1 32.56 10 PRO B CA 1
ATOM 1558 C C . PRO B 1 10 ? -19.953 15.242 -1.501 1 32.56 10 PRO B C 1
ATOM 1560 O O . PRO B 1 10 ? -19.75 16.453 -1.425 1 32.56 10 PRO B O 1
ATOM 1563 N N . ARG B 1 11 ? -20.969 15.016 -2.131 1 31.23 11 ARG B N 1
ATOM 1564 C CA . ARG B 1 11 ? -22.156 15.758 -1.75 1 31.23 11 ARG B CA 1
ATOM 1565 C C . ARG B 1 11 ? -22.281 15.859 -0.234 1 31.23 11 ARG B C 1
ATOM 1567 O O . ARG B 1 11 ? -22.719 14.906 0.421 1 31.23 11 ARG B O 1
ATOM 1574 N N . PHE B 1 12 ? -21.234 16.531 0.337 1 33.91 12 PHE B N 1
ATOM 1575 C CA . PHE B 1 12 ? -21.594 16.891 1.701 1 33.91 12 PHE B CA 1
ATOM 1576 C C . PHE B 1 12 ? -22.953 17.594 1.732 1 33.91 12 PHE B C 1
ATOM 1578 O O . PHE B 1 12 ? -23.172 18.562 1.005 1 33.91 12 PHE B O 1
ATOM 1585 N N . GLU B 1 13 ? -23.953 16.844 1.695 1 33.94 13 GLU B N 1
ATOM 1586 C CA . GLU B 1 13 ? -25.188 17.547 2.014 1 33.94 13 GLU B CA 1
ATOM 1587 C C . GLU B 1 13 ? -24.938 18.703 2.967 1 33.94 13 GLU B C 1
ATOM 1589 O O . GLU B 1 13 ? -24.391 18.516 4.059 1 33.94 13 GLU B O 1
ATOM 1594 N N . SER B 1 14 ? -24.594 19.812 2.416 1 36.06 14 SER B N 1
ATOM 1595 C CA . SER B 1 14 ? -24.688 21.047 3.18 1 36.06 14 SER B CA 1
ATOM 1596 C C . SER B 1 14 ? -26 21.125 3.949 1 36.06 14 SER B C 1
ATOM 1598 O O . SER B 1 14 ? -27.031 21.531 3.4 1 36.06 14 SER B O 1
ATOM 1600 N N . SER B 1 15 ? -26.609 20.141 4.379 1 36.59 15 SER B N 1
ATOM 1601 C CA . SER B 1 15 ? -27.672 20.625 5.262 1 36.59 15 SER B CA 1
ATOM 1602 C C . SER B 1 15 ? -27.188 21.797 6.109 1 36.59 15 SER B C 1
ATOM 1604 O O . SER B 1 15 ? -26 21.891 6.426 1 36.59 15 SER B O 1
ATOM 1606 N N . GLY B 1 16 ? -27.656 22.953 6.051 1 42.12 16 GLY B N 1
ATOM 1607 C CA . GLY B 1 16 ? -27.484 24.219 6.73 1 42.12 16 GLY B CA 1
ATOM 1608 C C . GLY B 1 16 ? -26.844 24.094 8.094 1 42.12 16 GLY B C 1
ATOM 1609 O O . GLY B 1 16 ? -26.828 25.047 8.875 1 42.12 16 GLY B O 1
ATOM 1610 N N . THR B 1 17 ? -26.828 22.953 8.68 1 50.06 17 THR B N 1
ATOM 1611 C CA . THR B 1 17 ? -26.297 22.922 10.039 1 50.06 17 THR B CA 1
ATOM 1612 C C . THR B 1 17 ? -24.781 23.156 10.031 1 50.06 17 THR B C 1
ATOM 1614 O O . THR B 1 17 ? -24.062 22.516 9.281 1 50.06 17 THR B O 1
ATOM 1617 N N . CYS B 1 18 ? -24.234 24.359 10.422 1 68.06 18 CYS B N 1
ATOM 1618 C CA . CYS B 1 18 ? -22.906 24.938 10.586 1 68.06 18 CYS B CA 1
ATOM 1619 C C . CYS B 1 18 ? -21.938 23.922 11.203 1 68.06 18 CYS B C 1
ATOM 1621 O O . CYS B 1 18 ? -22.109 23.516 12.352 1 68.06 18 CYS B O 1
ATOM 1623 N N . TRP B 1 19 ? -21.266 23.125 10.531 1 81.25 19 TRP B N 1
ATOM 1624 C CA . TRP B 1 19 ? -20.219 22.266 11.055 1 81.25 19 TRP B CA 1
ATOM 1625 C C . TRP B 1 19 ? -19.234 23.062 11.914 1 81.25 19 TRP B C 1
ATOM 1627 O O . TRP B 1 19 ? -18.875 24.188 11.578 1 81.25 19 TRP B O 1
ATOM 1637 N N . LYS B 1 20 ? -19.141 22.562 13.133 1 89.94 20 LYS B N 1
ATOM 1638 C CA . LYS B 1 20 ? -18.094 23.094 14 1 89.94 20 LYS B CA 1
ATOM 1639 C C . LYS B 1 20 ? -17.062 22 14.336 1 89.94 20 LYS B C 1
ATOM 1641 O O . LYS B 1 20 ? -17.438 20.891 14.695 1 89.94 20 LYS B O 1
ATOM 1646 N N . PRO B 1 21 ? -15.82 22.328 14.172 1 94.38 21 PRO B N 1
ATOM 1647 C CA . PRO B 1 21 ? -14.805 21.328 14.5 1 94.38 21 PRO B CA 1
ATOM 1648 C C . PRO B 1 21 ? -14.789 20.953 15.977 1 94.38 21 PRO B C 1
ATOM 1650 O O . PRO B 1 21 ? -15.102 21.797 16.828 1 94.38 21 PRO B O 1
ATOM 1653 N N . ARG B 1 22 ? -14.438 19.812 16.266 1 94.69 22 ARG B N 1
ATOM 1654 C CA . ARG B 1 22 ? -14.242 19.359 17.641 1 94.69 22 ARG B CA 1
ATOM 1655 C C . ARG B 1 22 ? -12.766 19.344 18.016 1 94.69 22 ARG B C 1
ATOM 1657 O O . ARG B 1 22 ? -11.914 19.031 17.172 1 94.69 22 ARG B O 1
ATOM 1664 N N . THR B 1 23 ? -12.516 19.609 19.234 1 96.88 23 THR B N 1
ATOM 1665 C CA . THR B 1 23 ? -11.164 19.516 19.75 1 96.88 23 THR B CA 1
ATOM 1666 C C . THR B 1 23 ? -10.844 18.078 20.156 1 96.88 23 THR B C 1
ATOM 1668 O O . THR B 1 23 ? -11.742 17.234 20.234 1 96.88 23 THR B O 1
ATOM 1671 N N . LEU B 1 24 ? -9.523 17.844 20.344 1 97.25 24 LEU B N 1
ATOM 1672 C CA . LEU B 1 24 ? -9.094 16.516 20.766 1 97.25 24 LEU B CA 1
ATOM 1673 C C . LEU B 1 24 ? -9.766 16.109 22.078 1 97.25 24 LEU B C 1
ATOM 1675 O O . LEU B 1 24 ? -10.258 14.992 22.219 1 97.25 24 LEU B O 1
ATOM 1679 N N . SER B 1 25 ? -9.82 17.016 23.031 1 96.38 25 SER B N 1
ATOM 1680 C CA . SER B 1 25 ? -10.453 16.766 24.328 1 96.38 25 SER B CA 1
ATOM 1681 C C . SER B 1 25 ? -11.938 16.453 24.172 1 96.38 25 SER B C 1
ATOM 1683 O O . SER B 1 25 ? -12.461 15.555 24.828 1 96.38 25 SER B O 1
ATOM 1685 N N . GLU B 1 26 ? -12.57 17.203 23.281 1 95.44 26 GLU B N 1
ATOM 1686 C CA . GLU B 1 26 ? -13.992 16.984 23.047 1 95.44 26 GLU B CA 1
ATOM 1687 C C . GLU B 1 26 ? -14.242 15.602 22.438 1 95.44 26 GLU B C 1
ATOM 1689 O O . GLU B 1 26 ? -15.211 14.93 22.797 1 95.44 26 GLU B O 1
ATOM 1694 N N . VAL B 1 27 ? -13.391 15.25 21.516 1 95.5 27 VAL B N 1
ATOM 1695 C CA . VAL B 1 27 ? -13.531 13.961 20.859 1 95.5 27 VAL B CA 1
ATOM 1696 C C . VAL B 1 27 ? -13.289 12.836 21.859 1 95.5 27 VAL B C 1
ATOM 1698 O O . VAL B 1 27 ? -14.023 11.844 21.891 1 95.5 27 VAL B O 1
ATOM 1701 N N . GLU B 1 28 ? -12.25 12.961 22.672 1 93.81 28 GLU B N 1
ATOM 1702 C CA . GLU B 1 28 ? -11.883 11.945 23.656 1 93.81 28 GLU B CA 1
ATOM 1703 C C . GLU B 1 28 ? -12.969 11.781 24.719 1 93.81 28 GLU B C 1
ATOM 1705 O O . GLU B 1 28 ? -13.18 10.68 25.234 1 93.81 28 GLU B O 1
ATOM 1710 N N . GLU B 1 29 ? -13.625 12.812 24.953 1 90.56 29 GLU B N 1
ATOM 1711 C CA . GLU B 1 29 ? -14.633 12.805 26.016 1 90.56 29 GLU B CA 1
ATOM 1712 C C . GLU B 1 29 ? -15.984 12.344 25.484 1 90.56 29 GLU B C 1
ATOM 1714 O O . GLU B 1 29 ? -16.844 11.906 26.25 1 90.56 29 GLU B O 1
ATOM 1719 N N . SER B 1 30 ? -16.047 12.516 24.188 1 85.44 30 SER B N 1
ATOM 1720 C CA . SER B 1 30 ? -17.344 12.195 23.594 1 85.44 30 SER B CA 1
ATOM 1721 C C . SER B 1 30 ? -17.625 10.695 23.656 1 85.44 30 SER B C 1
ATOM 1723 O O . SER B 1 30 ? -16.734 9.883 23.375 1 85.44 30 SER B O 1
ATOM 1725 N N . LYS B 1 31 ? -18.672 10.289 24.203 1 74.81 31 LYS B N 1
ATOM 1726 C CA . LYS B 1 31 ? -19.109 8.898 24.266 1 74.81 31 LYS B CA 1
ATOM 1727 C C . LYS B 1 31 ? -19.891 8.516 23.016 1 74.81 31 LYS B C 1
ATOM 1729 O O . LYS B 1 31 ? -20.328 7.363 22.875 1 74.81 31 LYS B O 1
ATOM 1734 N N . LYS B 1 32 ? -20.078 9.508 22.234 1 73.88 32 LYS B N 1
ATOM 1735 C CA . LYS B 1 32 ? -20.891 9.258 21.047 1 73.88 32 LYS B CA 1
ATOM 1736 C C . LYS B 1 32 ? -20.062 8.586 19.953 1 73.88 32 LYS B C 1
ATOM 1738 O O . LYS B 1 32 ? -18.875 8.836 19.812 1 73.88 32 LYS B O 1
ATOM 1743 N N . ASP B 1 33 ? -20.734 7.703 19.359 1 81.75 33 ASP B N 1
ATOM 1744 C CA . ASP B 1 33 ? -20.156 7.004 18.219 1 81.75 33 ASP B CA 1
ATOM 1745 C C . ASP B 1 33 ? -20.266 7.84 16.938 1 81.75 33 ASP B C 1
ATOM 1747 O O . ASP B 1 33 ? -20.938 7.441 15.984 1 81.75 33 ASP B O 1
ATOM 1751 N N . THR B 1 34 ? -19.688 8.984 17.031 1 89.81 34 THR B N 1
ATOM 1752 C CA . THR B 1 34 ? -19.719 9.867 15.867 1 89.81 34 THR B CA 1
ATOM 1753 C C . THR B 1 34 ? -18.406 9.766 15.086 1 89.81 34 THR B C 1
ATOM 1755 O O . THR B 1 34 ? -17.375 9.414 15.641 1 89.81 34 THR B O 1
ATOM 1758 N N . VAL B 1 35 ? -18.578 10.023 13.859 1 95.31 35 VAL B N 1
ATOM 1759 C CA . VAL B 1 35 ? -17.406 9.961 12.977 1 95.31 35 VAL B CA 1
ATOM 1760 C C . VAL B 1 35 ? -16.469 11.117 13.281 1 95.31 35 VAL B C 1
ATOM 1762 O O . VAL B 1 35 ? -16.906 12.266 13.383 1 95.31 35 VAL B O 1
ATOM 1765 N N . VAL B 1 36 ? -15.258 10.82 13.586 1 97.19 36 VAL B N 1
ATOM 1766 C CA . VAL B 1 36 ? -14.203 11.812 13.734 1 97.19 36 VAL B CA 1
ATOM 1767 C C . VAL B 1 36 ? -13.445 11.961 12.422 1 97.19 36 VAL B C 1
ATOM 1769 O O . VAL B 1 36 ? -12.914 10.984 11.891 1 97.19 36 VAL B O 1
ATOM 1772 N N . ARG B 1 37 ? -13.391 13.148 11.859 1 98.06 37 ARG B N 1
ATOM 1773 C CA . ARG B 1 37 ? -12.656 13.414 10.625 1 98.06 37 ARG B CA 1
ATOM 1774 C C . ARG B 1 37 ? -11.234 13.883 10.914 1 98.06 37 ARG B C 1
ATOM 1776 O O . ARG B 1 37 ? -11.039 14.875 11.617 1 98.06 37 ARG B O 1
ATOM 1783 N N . ILE B 1 38 ? -10.312 13.164 10.414 1 98.56 38 ILE B N 1
ATOM 1784 C CA . ILE B 1 38 ? -8.906 13.445 10.656 1 98.56 38 ILE B CA 1
ATOM 1785 C C . ILE B 1 38 ? -8.18 13.672 9.336 1 98.56 38 ILE B C 1
ATOM 1787 O O . ILE B 1 38 ? -8.422 12.961 8.359 1 98.56 38 ILE B O 1
ATOM 1791 N N . TYR B 1 39 ? -7.348 14.703 9.32 1 98.5 39 TYR B N 1
ATOM 1792 C CA . TYR B 1 39 ? -6.469 14.984 8.188 1 98.5 39 TYR B CA 1
ATOM 1793 C C . TYR B 1 39 ? -5.016 14.703 8.539 1 98.5 39 TYR B C 1
ATOM 1795 O O . TYR B 1 39 ? -4.562 15.023 9.641 1 98.5 39 TYR B O 1
ATOM 1803 N N . THR B 1 40 ? -4.336 14.07 7.695 1 98.06 40 THR B N 1
ATOM 1804 C CA . THR B 1 40 ? -2.891 13.914 7.793 1 98.06 40 THR B CA 1
ATOM 1805 C C . THR B 1 40 ? -2.232 14.109 6.43 1 98.06 40 THR B C 1
ATOM 1807 O O . THR B 1 40 ? -2.877 13.938 5.391 1 98.06 40 THR B O 1
ATOM 1810 N N . ASP B 1 41 ? -0.982 14.555 6.445 1 97.19 41 ASP B N 1
ATOM 1811 C CA . ASP B 1 41 ? -0.295 14.797 5.18 1 97.19 41 ASP B CA 1
ATOM 1812 C C . ASP B 1 41 ? 1.153 14.312 5.242 1 97.19 41 ASP B C 1
ATOM 1814 O O . ASP B 1 41 ? 1.664 14.008 6.32 1 97.19 41 ASP B O 1
ATOM 1818 N N . GLY B 1 42 ? 1.73 14.164 4.113 1 95.88 42 GLY B N 1
ATOM 1819 C CA . GLY B 1 42 ? 3.111 13.734 3.959 1 95.88 42 GLY B CA 1
ATOM 1820 C C . GLY B 1 42 ? 3.525 13.57 2.51 1 95.88 42 GLY B C 1
ATOM 1821 O O . GLY B 1 42 ? 2.703 13.711 1.602 1 95.88 42 GLY B O 1
ATOM 1822 N N . VAL B 1 43 ? 4.809 13.312 2.346 1 96.25 43 VAL B N 1
ATOM 1823 C CA . VAL B 1 43 ? 5.332 13.062 1.008 1 96.25 43 VAL B CA 1
ATOM 1824 C C . VAL B 1 43 ? 4.961 11.656 0.559 1 96.25 43 VAL B C 1
ATOM 1826 O O . VAL B 1 43 ? 4.516 11.453 -0.574 1 96.25 43 VAL B O 1
ATOM 1829 N N . TYR B 1 44 ? 5.16 10.695 1.426 1 97.31 44 TYR B N 1
ATOM 1830 C CA . TYR B 1 44 ? 4.805 9.297 1.219 1 97.31 44 TYR B CA 1
ATOM 1831 C C . TYR B 1 44 ? 5.562 8.711 0.035 1 97.31 44 TYR B C 1
ATOM 1833 O O . TYR B 1 44 ? 4.977 8.023 -0.806 1 97.31 44 TYR B O 1
ATOM 1841 N N . ASP B 1 45 ? 6.879 9.125 -0.017 1 96.69 45 ASP B N 1
ATOM 1842 C CA . ASP B 1 45 ? 7.73 8.562 -1.061 1 96.69 45 ASP B CA 1
ATOM 1843 C C . ASP B 1 45 ? 8.078 7.105 -0.762 1 96.69 45 ASP B C 1
ATOM 1845 O O . ASP B 1 45 ? 8.281 6.734 0.396 1 96.69 45 ASP B O 1
ATOM 1849 N N . LEU B 1 46 ? 8.148 6.32 -1.895 1 96.56 46 LEU B N 1
ATOM 1850 C CA . LEU B 1 46 ? 8.422 4.898 -1.695 1 96.56 46 LEU B CA 1
ATOM 1851 C C . LEU B 1 46 ? 7.578 4.336 -0.558 1 96.56 46 LEU B C 1
ATOM 1853 O O . LEU B 1 46 ? 8.117 3.85 0.438 1 96.56 46 LEU B O 1
ATOM 1857 N N . PHE B 1 47 ? 6.25 4.477 -0.788 1 97.5 47 PHE B N 1
ATOM 1858 C CA . PHE B 1 47 ? 5.281 4.066 0.223 1 97.5 47 PHE B CA 1
ATOM 1859 C C . PHE B 1 47 ? 5.738 2.789 0.92 1 97.5 47 PHE B C 1
ATOM 1861 O O . PHE B 1 47 ? 6.02 1.785 0.264 1 97.5 47 PHE B O 1
ATOM 1868 N N . HIS B 1 48 ? 5.918 2.791 2.268 1 96.12 48 HIS B N 1
ATOM 1869 C CA . HIS B 1 48 ? 6.539 1.712 3.025 1 96.12 48 HIS B CA 1
ATOM 1870 C C . HIS B 1 48 ? 5.832 1.495 4.359 1 96.12 48 HIS B C 1
ATOM 1872 O O . HIS B 1 48 ? 4.93 2.256 4.719 1 96.12 48 HIS B O 1
ATOM 1878 N N . PRO B 1 49 ? 6.262 0.453 5.113 1 96 49 PRO B N 1
ATOM 1879 C CA . PRO B 1 49 ? 5.543 0.086 6.336 1 96 49 PRO B CA 1
ATOM 1880 C C . PRO B 1 49 ? 5.5 1.22 7.359 1 96 49 PRO B C 1
ATOM 1882 O O . PRO B 1 49 ? 4.531 1.341 8.109 1 96 49 PRO B O 1
ATOM 1885 N N . GLY B 1 50 ? 6.508 2.033 7.402 1 94.62 50 GLY B N 1
ATOM 1886 C CA . GLY B 1 50 ? 6.465 3.191 8.281 1 94.62 50 GLY B CA 1
ATOM 1887 C C . GLY B 1 50 ? 5.281 4.102 8.016 1 94.62 50 GLY B C 1
ATOM 1888 O O . GLY B 1 50 ? 4.629 4.574 8.953 1 94.62 50 GLY B O 1
ATOM 1889 N N . HIS B 1 51 ? 5.051 4.406 6.73 1 96.62 51 HIS B N 1
ATOM 1890 C CA . HIS B 1 51 ? 3.889 5.203 6.352 1 96.62 51 HIS B CA 1
ATOM 1891 C C . HIS B 1 51 ? 2.592 4.516 6.762 1 96.62 51 HIS B C 1
ATOM 1893 O O . HIS B 1 51 ? 1.685 5.156 7.297 1 96.62 51 HIS B O 1
ATOM 1899 N N . VAL B 1 52 ? 2.5 3.23 6.504 1 97 52 VAL B N 1
ATOM 1900 C CA . VAL B 1 52 ? 1.31 2.449 6.816 1 97 52 VAL B CA 1
ATOM 1901 C C . VAL B 1 52 ? 1.021 2.525 8.312 1 97 52 VAL B C 1
ATOM 1903 O O . VAL B 1 52 ? -0.126 2.717 8.727 1 97 52 VAL B O 1
ATOM 1906 N N . LYS B 1 53 ? 2.035 2.342 9.07 1 95.81 53 LYS B N 1
ATOM 1907 C CA . LYS B 1 53 ? 1.868 2.393 10.516 1 95.81 53 LYS B CA 1
ATOM 1908 C C . LYS B 1 53 ? 1.334 3.75 10.961 1 95.81 53 LYS B C 1
ATOM 1910 O O . LYS B 1 53 ? 0.467 3.826 11.836 1 95.81 53 LYS B O 1
ATOM 1915 N N . GLN B 1 54 ? 1.853 4.789 10.422 1 95.94 54 GLN B N 1
ATOM 1916 C CA . GLN B 1 54 ? 1.372 6.129 10.734 1 95.94 54 GLN B CA 1
ATOM 1917 C C . GLN B 1 54 ? -0.108 6.277 10.391 1 95.94 54 GLN B C 1
ATOM 1919 O O . GLN B 1 54 ? -0.887 6.797 11.188 1 95.94 54 GLN B O 1
ATOM 1924 N N . LEU B 1 55 ? -0.508 5.848 9.227 1 97.62 55 LEU B N 1
ATOM 1925 C CA . LEU B 1 55 ? -1.893 5.945 8.773 1 97.62 55 LEU B CA 1
ATOM 1926 C C . LEU B 1 55 ? -2.807 5.082 9.641 1 97.62 55 LEU B C 1
ATOM 1928 O O . LEU B 1 55 ? -3.922 5.488 9.969 1 97.62 55 LEU B O 1
ATOM 1932 N N . LYS B 1 56 ? -2.312 3.947 9.992 1 97.75 56 LYS B N 1
ATOM 1933 C CA . LYS B 1 56 ? -3.062 3.057 10.875 1 97.75 56 LYS B CA 1
ATOM 1934 C C . LYS B 1 56 ? -3.311 3.707 12.234 1 97.75 56 LYS B C 1
ATOM 1936 O O . LYS B 1 56 ? -4.414 3.627 12.773 1 97.75 56 LYS B O 1
ATOM 1941 N N . GLN B 1 57 ? -2.287 4.328 12.797 1 97.38 57 GLN B N 1
ATOM 1942 C CA . GLN B 1 57 ? -2.43 5.023 14.07 1 97.38 57 GLN B CA 1
ATOM 1943 C C . GLN B 1 57 ? -3.523 6.086 14 1 97.38 57 GLN B C 1
ATOM 1945 O O . GLN B 1 57 ? -4.363 6.18 14.898 1 97.38 57 GLN B O 1
ATOM 1950 N N . ALA B 1 58 ? -3.514 6.863 12.922 1 98 58 ALA B N 1
ATOM 1951 C CA . ALA B 1 58 ? -4.512 7.914 12.758 1 98 58 ALA B CA 1
ATOM 1952 C C . ALA B 1 58 ? -5.91 7.324 12.594 1 98 58 ALA B C 1
ATOM 1954 O O . ALA B 1 58 ? -6.859 7.781 13.234 1 98 58 ALA B O 1
ATOM 1955 N N . LYS B 1 59 ? -6.023 6.309 11.781 1 98.31 59 LYS B N 1
ATOM 1956 C CA . LYS B 1 59 ? -7.309 5.684 11.484 1 98.31 59 LYS B CA 1
ATOM 1957 C C . LYS B 1 59 ? -7.895 5.008 12.719 1 98.31 59 LYS B C 1
ATOM 1959 O O . LYS B 1 59 ? -9.109 5 12.906 1 98.31 59 LYS B O 1
ATOM 1964 N N . LYS B 1 60 ? -7.07 4.48 13.555 1 97.44 60 LYS B N 1
ATOM 1965 C CA . LYS B 1 60 ? -7.527 3.682 14.688 1 97.44 60 LYS B CA 1
ATOM 1966 C C . LYS B 1 60 ? -7.508 4.496 15.977 1 97.44 60 LYS B C 1
ATOM 1968 O O . LYS B 1 60 ? -7.695 3.949 17.062 1 97.44 60 LYS B O 1
ATOM 1973 N N . ALA B 1 61 ? -7.25 5.766 15.875 1 96.62 61 ALA B N 1
ATOM 1974 C CA . ALA B 1 61 ? -7.168 6.625 17.047 1 96.62 61 ALA B CA 1
ATOM 1975 C C . ALA B 1 61 ? -8.508 6.68 17.781 1 96.62 61 ALA B C 1
ATOM 1977 O O . ALA B 1 61 ? -8.547 6.887 19 1 96.62 61 ALA B O 1
ATOM 1978 N N . PHE B 1 62 ? -9.602 6.566 17.078 1 96.75 62 PHE B N 1
ATOM 1979 C CA . PHE B 1 62 ? -10.961 6.547 17.609 1 96.75 62 PHE B CA 1
ATOM 1980 C C . PHE B 1 62 ? -11.789 5.457 16.938 1 96.75 62 PHE B C 1
ATOM 1982 O O . PHE B 1 62 ? -11.375 4.895 15.922 1 96.75 62 PHE B O 1
ATOM 1989 N N . PRO B 1 63 ? -12.891 5.082 17.438 1 94.81 63 PRO B N 1
ATOM 1990 C CA . PRO B 1 63 ? -13.672 3.961 16.922 1 94.81 63 PRO B CA 1
ATOM 1991 C C . PRO B 1 63 ? -14.141 4.188 15.484 1 94.81 63 PRO B C 1
ATOM 1993 O O . PRO B 1 63 ? -14.172 3.25 14.68 1 94.81 63 PRO B O 1
ATOM 1996 N N . ASN B 1 64 ? -14.547 5.355 15.203 1 96.19 64 ASN B N 1
ATOM 1997 C CA . ASN B 1 64 ? -15.008 5.703 13.867 1 96.19 64 ASN B CA 1
ATOM 1998 C C . ASN B 1 64 ? -14.273 6.922 13.312 1 96.19 64 ASN B C 1
ATOM 2000 O O . ASN B 1 64 ? -14.57 8.055 13.695 1 96.19 64 ASN B O 1
ATOM 2004 N N . VAL B 1 65 ? -13.406 6.617 12.43 1 97.94 65 VAL B N 1
ATOM 2005 C CA . VAL B 1 65 ? -12.586 7.695 11.891 1 97.94 65 VAL B CA 1
ATOM 2006 C C . VAL B 1 65 ? -12.742 7.75 10.375 1 97.94 65 VAL B C 1
ATOM 2008 O O . VAL B 1 65 ? -12.742 6.711 9.703 1 97.94 65 VAL B O 1
ATOM 2011 N N . PHE B 1 66 ? -13 8.922 9.82 1 98.5 66 PHE B N 1
ATOM 2012 C CA . PHE B 1 66 ? -12.836 9.219 8.398 1 98.5 66 PHE B CA 1
ATOM 2013 C C . PHE B 1 66 ? -11.5 9.906 8.141 1 98.5 66 PHE B C 1
ATOM 2015 O O . PHE B 1 66 ? -11.32 11.078 8.484 1 98.5 66 PHE B O 1
ATOM 2022 N N . LEU B 1 67 ? -10.57 9.203 7.543 1 98.75 67 LEU B N 1
ATOM 2023 C CA . LEU B 1 67 ? -9.203 9.695 7.406 1 98.75 67 LEU B CA 1
ATOM 2024 C C . LEU B 1 67 ? -8.961 10.266 6.012 1 98.75 67 LEU B C 1
ATOM 2026 O O . LEU B 1 67 ? -9.078 9.547 5.016 1 98.75 67 LEU B O 1
ATOM 2030 N N . ILE B 1 68 ? -8.633 11.555 5.93 1 98.62 68 ILE B N 1
ATOM 2031 C CA . ILE B 1 68 ? -8.266 12.25 4.703 1 98.62 68 ILE B CA 1
ATOM 2032 C C . ILE B 1 68 ? -6.75 12.438 4.66 1 98.62 68 ILE B C 1
ATOM 2034 O O . ILE B 1 68 ? -6.152 12.945 5.613 1 98.62 68 ILE B O 1
ATOM 2038 N N . VAL B 1 69 ? -6.168 12.016 3.564 1 98.69 69 VAL B N 1
ATOM 2039 C CA . VAL B 1 69 ? -4.715 12.102 3.463 1 98.69 69 VAL B CA 1
ATOM 2040 C C . VAL B 1 69 ? -4.328 13.055 2.33 1 98.69 69 VAL B C 1
ATOM 2042 O O . VAL B 1 69 ? -4.82 12.914 1.206 1 98.69 69 VAL B O 1
ATOM 2045 N N . GLY B 1 70 ? -3.525 14.031 2.643 1 98.38 70 GLY B N 1
ATOM 2046 C CA . GLY B 1 70 ? -2.92 14.906 1.653 1 98.38 70 GLY B CA 1
ATOM 2047 C C . GLY B 1 70 ? -1.51 14.5 1.274 1 98.38 70 GLY B C 1
ATOM 2048 O O . GLY B 1 70 ? -0.617 14.469 2.125 1 98.38 70 GLY B O 1
ATOM 2049 N N . VAL B 1 71 ? -1.308 14.25 0.018 1 98.5 71 VAL B N 1
ATOM 2050 C CA . VAL B 1 71 ? 0.019 13.93 -0.5 1 98.5 71 VAL B CA 1
ATOM 2051 C C . VAL B 1 71 ? 0.686 15.195 -1.031 1 98.5 71 VAL B C 1
ATOM 2053 O O . VAL B 1 71 ? 0.145 15.867 -1.913 1 98.5 71 VAL B O 1
ATOM 2056 N N . CYS B 1 72 ? 1.865 15.508 -0.488 1 97.31 72 CYS B N 1
ATOM 2057 C CA . CYS B 1 72 ? 2.594 16.688 -0.94 1 97.31 72 CYS B CA 1
ATOM 2058 C C . CYS B 1 72 ? 3.004 16.547 -2.402 1 97.31 72 CYS B C 1
ATOM 2060 O O . CYS B 1 72 ? 3.484 15.492 -2.818 1 97.31 72 CYS B O 1
ATOM 2062 N N . THR B 1 73 ? 2.832 17.609 -3.16 1 97.69 73 THR B N 1
ATOM 2063 C CA . THR B 1 73 ? 3.141 17.562 -4.586 1 97.69 73 THR B CA 1
ATOM 2064 C C . THR B 1 73 ? 4.648 17.547 -4.812 1 97.69 73 THR B C 1
ATOM 2066 O O . THR B 1 73 ? 5.422 17.891 -3.912 1 97.69 73 THR B O 1
ATOM 2069 N N . ASP B 1 74 ? 5.016 17.141 -6.055 1 97.31 74 ASP B N 1
ATOM 2070 C CA . ASP B 1 74 ? 6.422 17.172 -6.441 1 97.31 74 ASP B CA 1
ATOM 2071 C C . ASP B 1 74 ? 6.992 18.594 -6.309 1 97.31 74 ASP B C 1
ATOM 2073 O O . ASP B 1 74 ? 8.094 18.781 -5.781 1 97.31 74 ASP B O 1
ATOM 2077 N N . GLU B 1 75 ? 6.262 19.547 -6.711 1 96.31 75 GLU B N 1
ATOM 2078 C CA . GLU B 1 75 ? 6.684 20.938 -6.68 1 96.31 75 GLU B CA 1
ATOM 2079 C C . GLU B 1 75 ? 6.926 21.406 -5.25 1 96.31 75 GLU B C 1
ATOM 2081 O O . GLU B 1 75 ? 7.949 22.031 -4.961 1 96.31 75 GLU B O 1
ATOM 2086 N N . ASP B 1 76 ? 5.988 21.141 -4.41 1 94.5 76 ASP B N 1
ATOM 2087 C CA . ASP B 1 76 ? 6.105 21.547 -3.014 1 94.5 76 ASP B CA 1
ATOM 2088 C C . ASP B 1 76 ? 7.273 20.828 -2.33 1 94.5 76 ASP B C 1
ATOM 2090 O O . ASP B 1 76 ? 7.996 21.438 -1.537 1 94.5 76 ASP B O 1
ATOM 2094 N N . THR B 1 77 ? 7.434 19.562 -2.594 1 93.31 77 THR B N 1
ATOM 2095 C CA . THR B 1 77 ? 8.516 18.797 -1.984 1 93.31 77 THR B CA 1
ATOM 2096 C C . THR B 1 77 ? 9.875 19.344 -2.412 1 93.31 77 THR B C 1
ATOM 2098 O O . THR B 1 77 ? 10.781 19.453 -1.593 1 93.31 77 THR B O 1
ATOM 2101 N N . LEU B 1 78 ? 9.961 19.594 -3.66 1 92.38 78 LEU B N 1
ATOM 2102 C CA . LEU B 1 78 ? 11.195 20.203 -4.16 1 92.38 78 LEU B CA 1
ATOM 2103 C C . LEU B 1 78 ? 11.453 21.547 -3.48 1 92.38 78 LEU B C 1
ATOM 2105 O O . LEU B 1 78 ? 12.578 21.812 -3.037 1 92.38 78 LEU B O 1
ATOM 2109 N N . LYS B 1 79 ? 10.477 22.328 -3.373 1 91.31 79 LYS B N 1
ATOM 2110 C CA . LYS B 1 79 ? 10.586 23.672 -2.818 1 91.31 79 LYS B CA 1
ATOM 2111 C C . LYS B 1 79 ? 10.984 23.641 -1.347 1 91.31 79 LYS B C 1
ATOM 2113 O O . LYS B 1 79 ? 11.875 24.375 -0.919 1 91.31 79 LYS B O 1
ATOM 2118 N N . TYR B 1 80 ? 10.359 22.797 -0.606 1 88.75 80 TYR B N 1
ATOM 2119 C CA . TYR B 1 80 ? 10.477 22.891 0.845 1 88.75 80 TYR B CA 1
ATOM 2120 C C . TYR B 1 80 ? 11.477 21.875 1.371 1 88.75 80 TYR B C 1
ATOM 2122 O O . TYR B 1 80 ? 12.055 22.047 2.449 1 88.75 80 TYR B O 1
ATOM 2130 N N . LYS B 1 81 ? 11.648 20.75 0.655 1 85.62 81 LYS B N 1
ATOM 2131 C CA . LYS B 1 81 ? 12.578 19.734 1.113 1 85.62 81 LYS B CA 1
ATOM 2132 C C . LYS B 1 81 ? 13.859 19.734 0.277 1 85.62 81 LYS B C 1
ATOM 2134 O O . LYS B 1 81 ? 14.844 19.094 0.637 1 85.62 81 LYS B O 1
ATOM 2139 N N . GLY B 1 82 ? 13.836 20.391 -0.867 1 85.38 82 GLY B N 1
ATOM 2140 C CA . GLY B 1 82 ? 15.039 20.578 -1.669 1 85.38 82 GLY B CA 1
ATOM 2141 C C . GLY B 1 82 ? 15.336 19.391 -2.572 1 85.38 82 GLY B C 1
ATOM 2142 O O . GLY B 1 82 ? 16.453 19.266 -3.1 1 85.38 82 GLY B O 1
ATOM 2143 N N . CYS B 1 83 ? 14.422 18.422 -2.627 1 84.44 83 CYS B N 1
ATOM 2144 C CA . CYS B 1 83 ? 14.656 17.266 -3.492 1 84.44 83 CYS B CA 1
ATOM 2145 C C . CYS B 1 83 ? 13.344 16.703 -4.023 1 84.44 83 CYS B C 1
ATOM 2147 O O . CYS B 1 83 ? 12.32 16.781 -3.348 1 84.44 83 CYS B O 1
ATOM 2149 N N . LEU B 1 84 ? 13.5 16.203 -5.23 1 91.19 84 LEU B N 1
ATOM 2150 C CA . LEU B 1 84 ? 12.359 15.516 -5.82 1 91.19 84 LEU B CA 1
ATOM 2151 C C . LEU B 1 84 ? 12.219 14.102 -5.266 1 91.19 84 LEU B C 1
ATOM 2153 O O . LEU B 1 84 ? 13.219 13.398 -5.094 1 91.19 84 LEU B O 1
ATOM 2157 N N . PRO B 1 85 ? 10.992 13.727 -4.98 1 94.81 85 PRO B N 1
ATOM 2158 C CA . PRO B 1 85 ? 10.781 12.328 -4.586 1 94.81 85 PRO B CA 1
ATOM 2159 C C . PRO B 1 85 ? 11.133 11.344 -5.699 1 94.81 85 PRO B C 1
ATOM 2161 O O . PRO B 1 85 ? 11.242 11.734 -6.863 1 94.81 85 PRO B O 1
ATOM 2164 N N . ILE B 1 86 ? 11.336 10.125 -5.352 1 95.5 86 ILE B N 1
ATOM 2165 C CA . ILE B 1 86 ? 11.625 9.07 -6.312 1 95.5 86 ILE B CA 1
ATOM 2166 C C . ILE B 1 86 ? 10.383 8.773 -7.152 1 95.5 86 ILE B C 1
ATOM 2168 O O . ILE B 1 86 ? 10.469 8.625 -8.375 1 95.5 86 ILE B O 1
ATOM 2172 N N . MET B 1 87 ? 9.266 8.711 -6.504 1 96.75 87 MET B N 1
ATOM 2173 C CA . MET B 1 87 ? 7.996 8.43 -7.172 1 96.75 87 MET B CA 1
ATOM 2174 C C . MET B 1 87 ? 7.262 9.727 -7.5 1 96.75 87 MET B C 1
ATOM 2176 O O . MET B 1 87 ? 7.328 10.695 -6.734 1 96.75 87 MET B O 1
ATOM 2180 N N . SER B 1 88 ? 6.5 9.734 -8.555 1 96.56 88 SER B N 1
ATOM 2181 C CA . SER B 1 88 ? 5.742 10.922 -8.93 1 96.56 88 SER B CA 1
ATOM 2182 C C . SER B 1 88 ? 4.574 11.156 -7.98 1 96.56 88 SER B C 1
ATOM 2184 O O . SER B 1 88 ? 4.152 10.25 -7.266 1 96.56 88 SER B O 1
ATOM 2186 N N . THR B 1 89 ? 4.062 12.414 -8.031 1 97.94 89 THR B N 1
ATOM 2187 C CA . THR B 1 89 ? 2.885 12.75 -7.238 1 97.94 89 THR B CA 1
ATOM 2188 C C . THR B 1 89 ? 1.748 11.773 -7.52 1 97.94 89 THR B C 1
ATOM 2190 O O . THR B 1 89 ? 1.119 11.266 -6.59 1 97.94 89 THR B O 1
ATOM 2193 N N . GLU B 1 90 ? 1.537 11.477 -8.758 1 96.94 90 GLU B N 1
ATOM 2194 C CA . GLU B 1 90 ? 0.449 10.586 -9.148 1 96.94 90 GLU B CA 1
ATOM 2195 C C . GLU B 1 90 ? 0.647 9.188 -8.586 1 96.94 90 GLU B C 1
ATOM 2197 O O . GLU B 1 90 ? -0.3 8.57 -8.086 1 96.94 90 GLU B O 1
ATOM 2202 N N . GLU B 1 91 ? 1.831 8.727 -8.688 1 96.5 91 GLU B N 1
ATOM 2203 C CA . GLU B 1 91 ? 2.152 7.395 -8.172 1 96.5 91 GLU B CA 1
ATOM 2204 C C . GLU B 1 91 ? 1.981 7.336 -6.656 1 96.5 91 GLU B C 1
ATOM 2206 O O . GLU B 1 91 ? 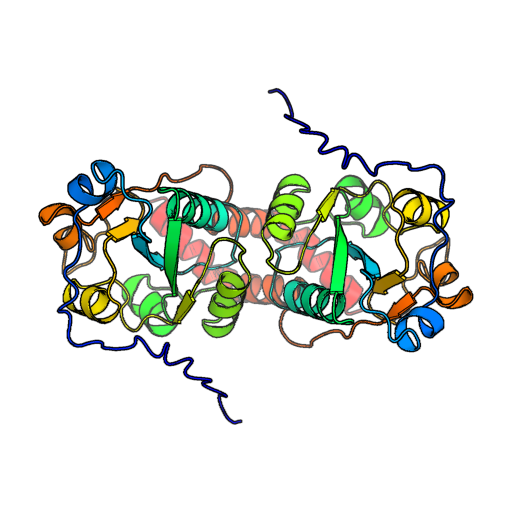1.459 6.355 -6.121 1 96.5 91 GLU B O 1
ATOM 2211 N N . ARG B 1 92 ? 2.408 8.367 -6.02 1 98.12 92 ARG B N 1
ATOM 2212 C CA . ARG B 1 92 ? 2.295 8.406 -4.566 1 98.12 92 ARG B CA 1
ATOM 2213 C C . ARG B 1 92 ? 0.836 8.5 -4.133 1 98.12 92 ARG B C 1
ATOM 2215 O O . ARG B 1 92 ? 0.426 7.848 -3.168 1 98.12 92 ARG B O 1
ATOM 2222 N N . VAL B 1 93 ? 0.035 9.25 -4.848 1 98.44 93 VAL B N 1
ATOM 2223 C CA . VAL B 1 93 ? -1.394 9.344 -4.566 1 98.44 93 VAL B CA 1
ATOM 2224 C C . VAL B 1 93 ? -2.047 7.973 -4.742 1 98.44 93 VAL B C 1
ATOM 2226 O O . VAL B 1 93 ? -2.848 7.547 -3.906 1 98.44 93 VAL B O 1
ATOM 2229 N N . GLU B 1 94 ? -1.666 7.312 -5.762 1 96.81 94 GLU B N 1
ATOM 2230 C CA . GLU B 1 94 ? -2.211 5.984 -6.023 1 96.81 94 GLU B CA 1
ATOM 2231 C C . GLU B 1 94 ? -1.868 5.016 -4.895 1 96.81 94 GLU B C 1
ATOM 2233 O O . GLU B 1 94 ? -2.713 4.223 -4.469 1 96.81 94 GLU B O 1
ATOM 2238 N N . MET B 1 95 ? -0.711 5.086 -4.426 1 98.06 95 MET B N 1
ATOM 2239 C CA . MET B 1 95 ? -0.251 4.172 -3.383 1 98.06 95 MET B CA 1
ATOM 2240 C C . MET B 1 95 ? -0.968 4.445 -2.064 1 98.06 95 MET B C 1
ATOM 2242 O O . MET B 1 95 ? -1.312 3.514 -1.336 1 98.06 95 MET B O 1
ATOM 2246 N N . VAL B 1 96 ? -1.191 5.68 -1.756 1 98.62 96 VAL B N 1
ATOM 2247 C CA . VAL B 1 96 ? -1.897 6.027 -0.528 1 98.62 96 VAL B CA 1
ATOM 2248 C C . VAL B 1 96 ? -3.369 5.641 -0.65 1 98.62 96 VAL B C 1
ATOM 2250 O O . VAL B 1 96 ? -3.971 5.152 0.31 1 98.62 96 VAL B O 1
ATOM 2253 N N . LYS B 1 97 ? -3.893 5.797 -1.813 1 98.31 97 LYS B N 1
ATOM 2254 C CA . LYS B 1 97 ? -5.305 5.531 -2.08 1 98.31 97 LYS B CA 1
ATOM 2255 C C . LYS B 1 97 ? -5.648 4.07 -1.816 1 98.31 97 LYS B C 1
ATOM 2257 O O . LYS B 1 97 ? -6.73 3.764 -1.306 1 98.31 97 LYS B O 1
ATOM 2262 N N . GLN B 1 98 ? -4.754 3.236 -2.166 1 97.88 98 GLN B N 1
ATOM 2263 C CA . GLN B 1 98 ? -5.035 1.809 -2.076 1 97.88 98 GLN B CA 1
ATOM 2264 C C . GLN B 1 98 ? -4.832 1.296 -0.653 1 97.88 98 GLN B C 1
ATOM 2266 O O . GLN B 1 98 ? -4.996 0.103 -0.389 1 97.88 98 GLN B O 1
ATOM 2271 N N . CYS B 1 99 ? -4.465 2.059 0.25 1 98.56 99 CYS B N 1
ATOM 2272 C CA . CYS B 1 99 ? -4.262 1.668 1.641 1 98.56 99 CYS B CA 1
ATOM 2273 C C . CYS B 1 99 ? -5.594 1.507 2.361 1 98.56 99 CYS B C 1
ATOM 2275 O O . CYS B 1 99 ? -6.449 2.395 2.305 1 98.56 99 CYS B O 1
ATOM 2277 N N . ILE B 1 100 ? -5.816 0.449 3.139 1 98.38 100 ILE B N 1
ATOM 2278 C CA . ILE B 1 100 ? -7.082 0.099 3.773 1 98.38 100 ILE B CA 1
ATOM 2279 C C . ILE B 1 100 ? -7.426 1.132 4.844 1 98.38 100 ILE B C 1
ATOM 2281 O O . ILE B 1 100 ? -8.586 1.262 5.242 1 98.38 100 ILE B O 1
ATOM 2285 N N . TYR B 1 101 ? -6.453 1.893 5.297 1 98.5 101 TYR B N 1
ATOM 2286 C CA . TYR B 1 101 ? -6.668 2.814 6.406 1 98.5 101 TYR B CA 1
ATOM 2287 C C . TYR B 1 101 ? -7.078 4.191 5.898 1 98.5 101 TYR B C 1
ATOM 2289 O O . TYR B 1 101 ? -7.402 5.082 6.688 1 98.5 101 TYR B O 1
ATOM 2297 N N . VAL B 1 102 ? -7.094 4.391 4.621 1 98.81 102 VAL B N 1
ATOM 2298 C CA . VAL B 1 102 ? -7.328 5.707 4.031 1 98.81 102 VAL B CA 1
ATOM 2299 C C . VAL B 1 102 ? -8.727 5.758 3.42 1 98.81 102 VAL B C 1
ATOM 2301 O O . VAL B 1 102 ? -9.109 4.863 2.662 1 98.81 102 VAL B O 1
ATOM 2304 N N . ASP B 1 103 ? -9.492 6.789 3.766 1 98.62 103 ASP B N 1
ATOM 2305 C CA . ASP B 1 103 ? -10.844 6.941 3.221 1 98.62 103 ASP B CA 1
ATOM 2306 C C . ASP B 1 103 ? -10.844 7.879 2.016 1 98.62 103 ASP B C 1
ATOM 2308 O O . ASP B 1 103 ? -11.648 7.711 1.095 1 98.62 103 ASP B O 1
ATOM 2312 N N . GLN B 1 104 ? -10 8.883 2.072 1 98.25 104 GLN B N 1
ATOM 2313 C CA . GLN B 1 104 ? -9.883 9.859 0.998 1 98.25 104 GLN B CA 1
ATOM 2314 C C . GLN B 1 104 ? -8.445 10.352 0.846 1 98.25 104 GLN B C 1
ATOM 2316 O O . GLN B 1 104 ? -7.75 10.562 1.841 1 98.25 104 GLN B O 1
ATOM 2321 N N . VAL B 1 105 ? -8.031 10.508 -0.413 1 9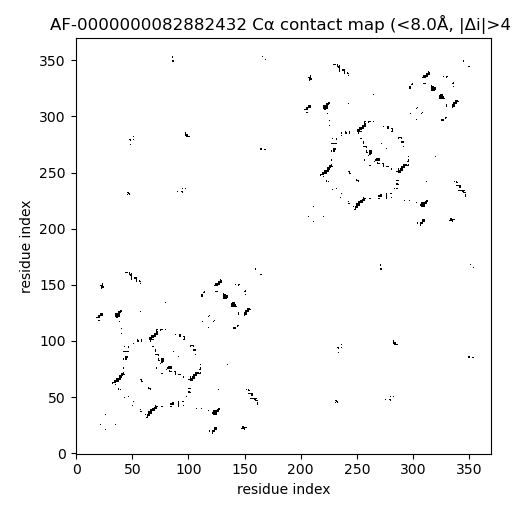8.56 105 VAL B N 1
ATOM 2322 C CA . VAL B 1 105 ? -6.672 10.984 -0.683 1 98.56 105 VAL B CA 1
ATOM 2323 C C . VAL B 1 105 ? -6.715 12.125 -1.695 1 98.56 105 VAL B C 1
ATOM 2325 O O . VAL B 1 105 ? -7.621 12.195 -2.525 1 98.56 105 VAL B O 1
ATOM 2328 N N . MET B 1 106 ? -5.816 13.047 -1.579 1 97.25 106 MET B N 1
ATOM 2329 C CA . MET B 1 106 ? -5.66 14.133 -2.543 1 97.25 106 MET B CA 1
ATOM 2330 C C . MET B 1 106 ? -4.203 14.57 -2.635 1 97.25 106 MET B C 1
ATOM 2332 O O . MET B 1 106 ? -3.434 14.383 -1.693 1 97.25 106 MET B O 1
ATOM 2336 N N . ALA B 1 107 ? -3.873 15.062 -3.82 1 97.12 107 ALA B N 1
ATOM 2337 C CA . ALA B 1 107 ? -2.686 15.914 -3.859 1 97.12 107 ALA B CA 1
ATOM 2338 C C . ALA B 1 107 ? -2.936 17.234 -3.148 1 97.12 107 ALA B C 1
ATOM 2340 O O . ALA B 1 107 ? -3.768 18.031 -3.586 1 97.12 107 ALA B O 1
ATOM 2341 N N . THR B 1 108 ? -2.314 17.406 -2.068 1 94.69 108 THR B N 1
ATOM 2342 C CA . THR B 1 108 ? -2.656 18.547 -1.229 1 94.69 108 THR B CA 1
ATOM 2343 C C . THR B 1 108 ? -2.188 19.844 -1.87 1 94.69 108 THR B C 1
ATOM 2345 O O . THR B 1 108 ? -1.117 19.891 -2.48 1 94.69 108 THR B O 1
ATOM 2348 N N . PRO B 1 109 ? -3.057 20.859 -1.688 1 88.75 109 PRO B N 1
ATOM 2349 C CA . PRO B 1 109 ? -2.715 22.156 -2.277 1 88.75 109 PRO B CA 1
ATOM 2350 C C . PRO B 1 109 ? -1.662 22.906 -1.47 1 88.75 109 PRO B C 1
ATOM 2352 O O . PRO B 1 109 ? -1.123 23.906 -1.938 1 88.75 109 PRO B O 1
ATOM 2355 N N . CYS B 1 110 ? -1.396 22.469 -0.262 1 89.88 110 CYS B N 1
ATOM 2356 C CA . CYS B 1 110 ? -0.406 23.109 0.591 1 89.88 110 CYS B CA 1
ATOM 2357 C C . CYS B 1 110 ? 0.549 22.094 1.191 1 89.88 110 CYS B C 1
ATOM 2359 O O . CYS B 1 110 ? 0.139 20.984 1.533 1 89.88 110 CYS B O 1
ATOM 2361 N N . PHE B 1 111 ? 1.782 22.469 1.364 1 89.62 111 PHE B N 1
ATOM 2362 C CA . PHE B 1 111 ? 2.797 21.578 1.923 1 89.62 111 PHE B CA 1
ATOM 2363 C C . PHE B 1 111 ? 2.525 21.312 3.396 1 89.62 111 PHE B C 1
ATOM 2365 O O . PHE B 1 111 ? 2.811 20.219 3.895 1 89.62 111 PHE B O 1
ATOM 2372 N N . PHE B 1 112 ? 2.027 22.328 4.094 1 90.5 112 PHE B N 1
ATOM 2373 C CA . PHE B 1 112 ? 1.52 22.156 5.449 1 90.5 112 PHE B CA 1
ATOM 2374 C C . PHE B 1 112 ? 0.111 22.734 5.574 1 90.5 112 PHE B C 1
ATOM 2376 O O . PHE B 1 112 ? -0.218 23.734 4.938 1 90.5 112 PHE B O 1
ATOM 2383 N N . PRO B 1 113 ? -0.637 22.141 6.375 1 94.5 113 PRO B N 1
ATOM 2384 C CA . PRO B 1 113 ? -2.041 22.547 6.422 1 94.5 113 PRO B CA 1
ATOM 2385 C C . PRO B 1 113 ? -2.252 23.828 7.234 1 94.5 113 PRO B C 1
ATOM 2387 O O . PRO B 1 113 ? -1.471 24.125 8.141 1 94.5 113 PRO B O 1
ATOM 2390 N N . THR B 1 114 ? -3.318 24.531 6.852 1 94.56 114 THR B N 1
ATOM 2391 C CA . THR B 1 114 ? -3.801 25.672 7.617 1 94.56 114 THR B CA 1
ATOM 2392 C C . THR B 1 114 ? -5.164 25.375 8.234 1 94.56 114 THR B C 1
ATOM 2394 O O . THR B 1 114 ? -5.855 24.453 7.809 1 94.56 114 THR B O 1
ATOM 2397 N N . ILE B 1 115 ? -5.473 26.125 9.195 1 95.62 115 ILE B N 1
ATOM 2398 C CA . ILE B 1 115 ? -6.766 25.953 9.844 1 95.62 115 ILE B CA 1
ATOM 2399 C C . ILE B 1 115 ? -7.887 26.141 8.82 1 95.62 115 ILE B C 1
ATOM 2401 O O . ILE B 1 115 ? -8.836 25.359 8.781 1 95.62 115 ILE B O 1
ATOM 2405 N N . ASP B 1 116 ? -7.738 27.141 7.949 1 94.88 116 ASP B N 1
ATOM 2406 C CA . ASP B 1 116 ? -8.75 27.406 6.93 1 94.88 116 ASP B CA 1
ATOM 2407 C C . ASP B 1 116 ? -8.914 26.203 5.992 1 94.88 116 ASP B C 1
ATOM 2409 O O . ASP B 1 116 ? -10.031 25.828 5.656 1 94.88 116 ASP B O 1
ATOM 2413 N N . PHE B 1 117 ? -7.848 25.703 5.59 1 95.69 117 PHE B N 1
ATOM 2414 C CA . PHE B 1 117 ? -7.859 24.578 4.656 1 95.69 117 PHE B CA 1
ATOM 2415 C C . PHE B 1 117 ? -8.578 23.375 5.258 1 95.69 117 PHE B C 1
ATOM 2417 O O . PHE B 1 117 ? -9.461 22.797 4.621 1 95.69 117 PHE B O 1
ATOM 2424 N N . VAL B 1 118 ? -8.273 23.031 6.508 1 95.31 118 VAL B N 1
ATOM 2425 C CA . VAL B 1 118 ? -8.844 21.812 7.102 1 95.31 118 VAL B CA 1
ATOM 2426 C C . VAL B 1 118 ? -10.305 22.062 7.465 1 95.31 118 VAL B C 1
ATOM 2428 O O . VAL B 1 118 ? -11.117 21.125 7.469 1 95.31 118 VAL B O 1
ATOM 2431 N N . ASN B 1 119 ? -10.648 23.328 7.797 1 95.44 119 ASN B N 1
ATOM 2432 C CA . ASN B 1 119 ? -12.047 23.672 8.008 1 95.44 119 ASN B CA 1
ATOM 2433 C C . ASN B 1 119 ? -12.875 23.438 6.75 1 95.44 119 ASN B C 1
ATOM 2435 O O . ASN B 1 119 ? -14.016 22.969 6.824 1 95.44 119 ASN B O 1
ATOM 2439 N N . GLU B 1 120 ? -12.281 23.797 5.633 1 94.56 120 GLU B N 1
ATOM 2440 C CA . GLU B 1 120 ? -12.961 23.578 4.359 1 94.56 120 GLU B CA 1
ATOM 2441 C C . GLU B 1 120 ? -13.234 22.094 4.125 1 94.56 120 GLU B C 1
ATOM 2443 O O . GLU B 1 120 ? -14.203 21.734 3.453 1 94.56 120 GLU B O 1
ATOM 2448 N N . LEU B 1 121 ? -12.43 21.25 4.723 1 95.38 121 LEU B N 1
ATOM 2449 C CA . LEU B 1 121 ? -12.578 19.797 4.578 1 95.38 121 LEU B CA 1
ATOM 2450 C C . LEU B 1 121 ? -13.445 19.234 5.691 1 95.38 121 LEU B C 1
ATOM 2452 O O . LEU B 1 121 ? -13.664 18.016 5.754 1 95.38 121 LEU B O 1
ATOM 2456 N N . ASN B 1 122 ? -13.922 20.094 6.598 1 96.38 122 ASN B N 1
ATOM 2457 C CA . ASN B 1 122 ? -14.711 19.672 7.754 1 96.38 122 ASN B CA 1
ATOM 2458 C C . ASN B 1 122 ? -13.961 18.641 8.602 1 96.38 122 ASN B C 1
ATOM 2460 O O . ASN B 1 122 ? -14.523 17.609 8.977 1 96.38 122 ASN B O 1
ATOM 2464 N N . VAL B 1 123 ? -12.711 18.906 8.891 1 97.12 123 VAL B N 1
ATOM 2465 C CA . VAL B 1 123 ? -11.836 18.031 9.641 1 97.12 123 VAL B CA 1
ATOM 2466 C C . VAL B 1 123 ? -11.773 18.469 11.094 1 97.12 123 VAL B C 1
ATOM 2468 O O . VAL B 1 123 ? -11.648 19.656 11.383 1 97.12 123 VAL B O 1
ATOM 2471 N N . ASP B 1 124 ? -11.836 17.562 11.969 1 97.56 124 ASP B N 1
ATOM 2472 C CA . ASP B 1 124 ? -11.758 17.828 13.398 1 97.56 124 ASP B CA 1
ATOM 2473 C C . ASP B 1 124 ? -10.305 17.969 13.852 1 97.56 124 ASP B C 1
ATOM 2475 O O . ASP B 1 124 ? -9.93 18.953 14.484 1 97.56 124 ASP B O 1
ATOM 2479 N N . LEU B 1 125 ? -9.508 17.031 13.43 1 98.31 125 LEU B N 1
ATOM 2480 C CA . LEU B 1 125 ? -8.141 16.922 13.938 1 98.31 125 LEU B CA 1
ATOM 2481 C C . LEU B 1 125 ? -7.148 16.766 12.797 1 98.31 125 LEU B C 1
ATOM 2483 O O . LEU B 1 125 ? -7.473 16.188 11.758 1 98.31 125 LEU B O 1
ATOM 2487 N N . VAL B 1 126 ? -5.949 17.281 13.047 1 98.19 126 VAL B N 1
ATOM 2488 C CA . VAL B 1 126 ? -4.801 17.047 12.18 1 98.19 126 VAL B CA 1
ATOM 2489 C C . VAL B 1 126 ? -3.818 16.109 12.875 1 98.19 126 VAL B C 1
ATOM 2491 O O . VAL B 1 126 ? -3.453 16.328 14.031 1 98.19 126 VAL B O 1
ATOM 2494 N N . ALA B 1 127 ? -3.465 15.062 12.18 1 98 127 ALA B N 1
ATOM 2495 C CA . ALA B 1 127 ? -2.568 14.07 12.766 1 98 127 ALA B CA 1
ATOM 2496 C C . ALA B 1 127 ? -1.178 14.148 12.148 1 98 127 ALA B C 1
ATOM 2498 O O . ALA B 1 127 ? -1.038 14.211 10.922 1 98 127 ALA B O 1
ATOM 2499 N N . HIS B 1 128 ? -0.154 14.133 12.93 1 96.06 128 HIS B N 1
ATOM 2500 C CA . HIS B 1 128 ? 1.252 14.148 12.539 1 96.06 128 HIS B CA 1
ATOM 2501 C C . HIS B 1 128 ? 2.152 13.781 13.711 1 96.06 128 HIS B C 1
ATOM 2503 O O . HIS B 1 128 ? 1.688 13.695 14.852 1 96.06 128 HIS B O 1
ATOM 2509 N N . ASP B 1 129 ? 3.354 13.406 13.406 1 91.75 129 ASP B N 1
ATOM 2510 C CA . ASP B 1 129 ? 4.258 13.195 14.531 1 91.75 129 ASP B CA 1
ATOM 2511 C C . ASP B 1 129 ? 4.406 14.469 15.367 1 91.75 129 ASP B C 1
ATOM 2513 O O . ASP B 1 129 ? 4.18 15.57 14.867 1 91.75 129 ASP B O 1
ATOM 2517 N N . SER B 1 130 ? 4.719 14.352 16.594 1 88.69 130 SER B N 1
ATOM 2518 C CA . SER B 1 130 ? 4.676 15.461 17.547 1 88.69 130 SER B CA 1
ATOM 2519 C C . SER B 1 130 ? 5.906 16.359 17.406 1 88.69 130 SER B C 1
ATOM 2521 O O . SER B 1 130 ? 5.926 17.469 17.922 1 88.69 130 SER B O 1
ATOM 2523 N N . LEU B 1 131 ? 6.875 15.906 16.75 1 86.62 131 LEU B N 1
ATOM 2524 C CA . LEU B 1 131 ? 8.078 16.719 16.594 1 86.62 131 LEU B CA 1
ATOM 2525 C C . LEU B 1 131 ? 7.801 17.938 15.734 1 86.62 131 LEU B C 1
ATOM 2527 O O . LEU B 1 131 ? 7.098 17.859 14.727 1 86.62 131 LEU B O 1
ATOM 2531 N N . PRO B 1 132 ? 8.344 19.062 16.234 1 88.44 132 PRO B N 1
ATOM 2532 C CA . PRO B 1 132 ? 8.117 20.281 15.453 1 88.44 132 PRO B CA 1
ATOM 2533 C C . PRO B 1 132 ? 8.688 20.188 14.039 1 88.44 132 PRO B C 1
ATOM 2535 O O . PRO B 1 132 ? 9.758 19.609 13.836 1 88.44 132 PRO B O 1
ATOM 2538 N N . TYR B 1 133 ? 7.871 20.641 13.195 1 85.5 133 TYR B N 1
ATOM 2539 C CA . TYR B 1 133 ? 8.297 20.75 11.805 1 85.5 133 TYR B CA 1
ATOM 2540 C C . TYR B 1 133 ? 8.664 22.188 11.453 1 85.5 133 TYR B C 1
ATOM 2542 O O . TYR B 1 133 ? 7.789 23.047 11.32 1 85.5 133 TYR B O 1
ATOM 2550 N N . GLN B 1 134 ? 9.938 22.344 11.203 1 85.25 134 GLN B N 1
ATOM 2551 C CA . GLN B 1 134 ? 10.445 23.703 11.055 1 85.25 134 GLN B CA 1
ATOM 2552 C C . GLN B 1 134 ? 10.562 24.094 9.586 1 85.25 134 GLN B C 1
ATOM 2554 O O . GLN B 1 134 ? 10.977 23.281 8.758 1 85.25 134 GLN B O 1
ATOM 2559 N N . LEU B 1 135 ? 10.047 25.188 9.289 1 82.12 135 LEU B N 1
ATOM 2560 C CA . LEU B 1 135 ? 10.266 25.891 8.023 1 82.12 135 LEU B CA 1
ATOM 2561 C C . LEU B 1 135 ? 10.797 27.297 8.273 1 82.12 135 LEU B C 1
ATOM 2563 O O . LEU B 1 135 ? 10.758 27.797 9.398 1 82.12 135 LEU B O 1
ATOM 2567 N N . PRO B 1 136 ? 11.461 27.859 7.238 1 79.06 136 PRO B N 1
ATOM 2568 C CA . PRO B 1 136 ? 12.031 29.188 7.441 1 79.06 136 PRO B CA 1
ATOM 2569 C C . PRO B 1 136 ? 11.031 30.172 8.055 1 79.06 136 PRO B C 1
ATOM 2571 O O . PRO B 1 136 ? 11.406 31.016 8.875 1 79.06 136 PRO B O 1
ATOM 2574 N N . GLU B 1 137 ? 9.781 30.016 7.773 1 79.44 137 GLU B N 1
ATOM 2575 C CA . GLU B 1 137 ? 8.766 30.969 8.18 1 79.44 137 GLU B CA 1
ATOM 2576 C C . GLU B 1 137 ? 8.109 30.562 9.492 1 79.44 137 GLU B C 1
ATOM 2578 O O . GLU B 1 137 ? 7.363 31.344 10.086 1 79.44 137 GLU B O 1
ATOM 2583 N N . THR B 1 138 ? 8.375 29.375 9.945 1 85.25 138 THR B N 1
ATOM 2584 C CA . THR B 1 138 ? 7.684 28.891 11.141 1 85.25 138 THR B CA 1
ATOM 2585 C C . THR B 1 138 ? 8.531 27.859 11.875 1 85.25 138 THR B C 1
ATOM 2587 O O . THR B 1 138 ? 9.219 27.047 11.242 1 85.25 138 THR B O 1
ATOM 2590 N N . ASP B 1 139 ? 8.422 27.906 13.227 1 89.5 139 ASP B N 1
ATOM 2591 C CA . ASP B 1 139 ? 9.133 26.938 14.047 1 89.5 139 ASP B CA 1
ATOM 2592 C C . ASP B 1 139 ? 8.422 25.594 14.047 1 89.5 139 ASP B C 1
ATOM 2594 O O . ASP B 1 139 ? 9.047 24.547 14.273 1 89.5 139 ASP B O 1
ATOM 2598 N N . ASP B 1 140 ? 7.148 25.688 13.859 1 93.25 140 ASP B N 1
ATOM 2599 C CA . ASP B 1 140 ? 6.34 24.484 13.82 1 93.25 140 ASP B CA 1
ATOM 2600 C C . ASP B 1 140 ? 5.117 24.672 12.93 1 93.25 140 ASP B C 1
ATOM 2602 O O . ASP B 1 140 ? 4.16 25.344 13.305 1 93.25 140 ASP B O 1
ATOM 2606 N N . CYS B 1 141 ? 5.141 23.938 11.844 1 91 141 CYS B N 1
ATOM 2607 C CA . CYS B 1 141 ? 4.09 24.031 10.836 1 91 141 CYS B CA 1
ATOM 2608 C C . CYS B 1 141 ? 2.75 23.578 11.406 1 91 141 CYS B C 1
ATOM 2610 O O . CYS B 1 141 ? 1.693 23.938 10.883 1 91 141 CYS B O 1
ATOM 2612 N N . TYR B 1 142 ? 2.732 22.891 12.562 1 95.19 142 TYR B N 1
ATOM 2613 C CA . TYR B 1 142 ? 1.499 22.328 13.102 1 95.19 142 TYR B CA 1
ATOM 2614 C C . TYR B 1 142 ? 1.125 23 14.414 1 95.19 142 TYR B C 1
ATOM 2616 O O . TYR B 1 142 ? 0.159 22.609 15.07 1 95.19 142 TYR B O 1
ATOM 2624 N N . ALA B 1 143 ? 1.827 24.031 14.805 1 94.62 143 ALA B N 1
ATOM 2625 C CA . ALA B 1 143 ? 1.607 24.766 16.047 1 94.62 143 ALA B CA 1
ATOM 2626 C C . ALA B 1 143 ? 0.179 25.297 16.125 1 94.62 143 ALA B C 1
ATOM 2628 O O . ALA B 1 143 ? -0.453 25.234 17.188 1 94.62 143 ALA B O 1
ATOM 2629 N N . PRO B 1 144 ? -0.368 25.844 15.023 1 95.25 144 PRO B N 1
ATOM 2630 C CA . PRO B 1 144 ? -1.732 26.375 15.094 1 95.25 144 PRO B CA 1
ATOM 2631 C C . PRO B 1 144 ? -2.748 25.328 15.555 1 95.25 144 PRO B C 1
ATOM 2633 O O . PRO B 1 144 ? -3.723 25.672 16.234 1 95.25 144 PRO B O 1
ATOM 2636 N N . PHE B 1 145 ? -2.527 24.156 15.234 1 96.88 145 PHE B N 1
ATOM 2637 C CA . PHE B 1 145 ? -3.445 23.078 15.602 1 96.88 145 PHE B CA 1
ATOM 2638 C C . PHE B 1 145 ? -3.219 22.641 17.047 1 96.88 145 PHE B C 1
ATOM 2640 O O . PHE B 1 145 ? -4.168 22.312 17.75 1 96.88 145 PHE B O 1
ATOM 2647 N N . LYS B 1 146 ? -2.014 22.625 17.438 1 96 146 LYS B N 1
ATOM 2648 C CA . LYS B 1 146 ? -1.686 22.312 18.828 1 96 146 LYS B CA 1
ATOM 2649 C C . LYS B 1 146 ? -2.275 23.359 19.766 1 96 146 LYS B C 1
ATOM 2651 O O . LYS B 1 146 ? -2.818 23.031 20.812 1 96 146 LYS B O 1
ATOM 2656 N N . ASP B 1 147 ? -2.279 24.578 19.297 1 96.31 147 ASP B N 1
ATOM 2657 C CA . ASP B 1 147 ? -2.738 25.703 20.094 1 96.31 147 ASP B CA 1
ATOM 2658 C C . ASP B 1 147 ? -4.246 25.625 20.344 1 96.31 147 ASP B C 1
ATOM 2660 O O . ASP B 1 147 ? -4.734 26.078 21.375 1 96.31 147 ASP B O 1
ATOM 2664 N N . VAL B 1 148 ? -4.965 25.062 19.438 1 97 148 VAL B N 1
ATOM 2665 C CA . VAL B 1 148 ? -6.418 25.047 19.562 1 97 148 VAL B CA 1
ATOM 2666 C C . VAL B 1 148 ? -6.895 23.641 19.906 1 97 148 VAL B C 1
ATOM 2668 O O . VAL B 1 148 ? -8.07 23.312 19.719 1 97 148 VAL B O 1
ATOM 2671 N N . ASP B 1 149 ? -6 22.688 20.219 1 97.94 149 ASP B N 1
ATOM 2672 C CA . ASP B 1 149 ? -6.289 21.328 20.672 1 97.94 149 ASP B CA 1
ATOM 2673 C C . ASP B 1 149 ? -6.934 20.5 19.562 1 97.94 149 ASP B C 1
ATOM 2675 O O . ASP B 1 149 ? -7.906 19.781 19.797 1 97.94 149 ASP B O 1
ATOM 2679 N N . ARG B 1 150 ? -6.422 20.703 18.375 1 98.25 150 ARG B N 1
ATOM 2680 C CA . ARG B 1 150 ? -6.918 19.953 17.234 1 98.25 150 ARG B CA 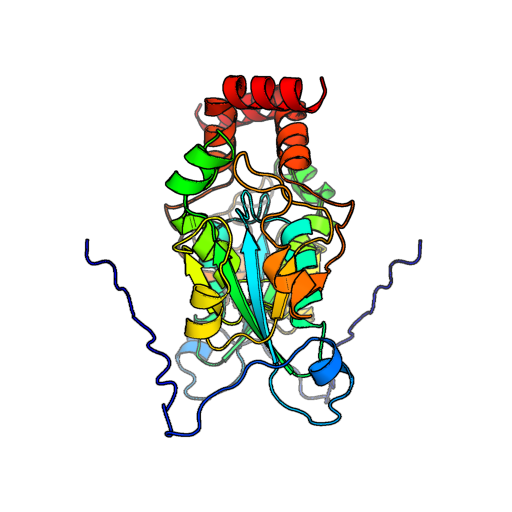1
ATOM 2681 C C . ARG B 1 150 ? -5.793 19.172 16.562 1 98.25 150 ARG B C 1
ATOM 2683 O O . ARG B 1 150 ? -5.812 18.984 15.344 1 98.25 150 ARG B O 1
ATOM 2690 N N . PHE B 1 151 ? -4.836 18.875 17.375 1 98.12 151 PHE B N 1
ATOM 2691 C CA . PHE B 1 151 ? -3.68 18.125 16.906 1 98.12 151 PHE B CA 1
ATOM 2692 C C . PHE B 1 151 ? -3.656 16.734 17.531 1 98.12 151 PHE B C 1
ATOM 2694 O O . PHE B 1 151 ? -3.783 16.594 18.75 1 98.12 151 PHE B O 1
ATOM 2701 N N . LEU B 1 152 ? -3.545 15.703 16.703 1 97.94 152 LEU B N 1
ATOM 2702 C CA . LEU B 1 152 ? -3.391 14.32 17.125 1 97.94 152 LEU B CA 1
ATOM 2703 C C . LEU B 1 152 ? -1.977 13.82 16.859 1 97.94 152 LEU B C 1
ATOM 2705 O O . LEU B 1 152 ? -1.592 13.641 15.695 1 97.94 152 LEU B O 1
ATOM 2709 N N . ALA B 1 153 ? -1.248 13.523 17.875 1 96.38 153 ALA B N 1
ATOM 2710 C CA . ALA B 1 153 ? 0.14 13.094 17.719 1 96.38 153 ALA B CA 1
ATOM 2711 C C . ALA B 1 153 ? 0.219 11.609 17.375 1 96.38 153 ALA B C 1
ATOM 2713 O O . ALA B 1 153 ? -0.405 10.773 18.047 1 96.38 153 ALA B O 1
ATOM 2714 N N . THR B 1 154 ? 0.931 11.297 16.312 1 95 154 THR B N 1
ATOM 2715 C CA . THR B 1 154 ? 1.275 9.922 15.984 1 95 154 THR B CA 1
ATOM 2716 C C . THR B 1 154 ? 2.725 9.617 16.359 1 95 154 THR B C 1
ATOM 2718 O O . THR B 1 154 ? 3.523 10.539 16.547 1 95 154 THR B O 1
ATOM 2721 N N . GLU B 1 155 ? 2.992 8.328 16.5 1 90.5 155 GLU B N 1
ATOM 2722 C CA . GLU B 1 155 ? 4.344 7.914 16.859 1 90.5 155 GLU B CA 1
ATOM 2723 C C . GLU B 1 155 ? 5.117 7.418 15.641 1 90.5 155 GLU B C 1
ATOM 2725 O O . GLU B 1 155 ? 4.562 6.723 14.789 1 90.5 155 GLU B O 1
ATOM 2730 N N . ARG B 1 156 ? 6.418 7.863 15.633 1 80.38 156 ARG B N 1
ATOM 2731 C CA . ARG B 1 156 ? 7.285 7.336 14.586 1 80.38 156 ARG B CA 1
ATOM 2732 C C . ARG B 1 156 ? 7.719 5.906 14.898 1 80.38 156 ARG B C 1
ATOM 2734 O O . ARG B 1 156 ? 7.988 5.574 16.062 1 80.38 156 ARG B O 1
ATOM 2741 N N . THR B 1 157 ? 7.613 5.059 13.922 1 73.25 157 THR B N 1
ATOM 2742 C CA . THR B 1 157 ? 8.008 3.67 14.125 1 73.25 157 THR B CA 1
ATOM 2743 C C . THR B 1 157 ? 9.383 3.408 13.523 1 73.25 157 THR B C 1
ATOM 2745 O O . THR B 1 157 ? 9.688 3.879 12.422 1 73.25 157 THR B O 1
ATOM 2748 N N . PRO B 1 158 ? 10.344 2.893 14.375 1 69.69 158 PRO B N 1
ATOM 2749 C CA . PRO B 1 158 ? 11.734 2.668 13.977 1 69.69 158 PRO B CA 1
ATOM 2750 C C . PRO B 1 158 ? 11.859 1.757 12.758 1 69.69 158 PRO B C 1
ATOM 2752 O O . PRO B 1 158 ? 12.953 1.608 12.203 1 69.69 158 PRO B O 1
ATOM 2755 N N . MET B 1 159 ? 10.953 1.26 12.172 1 67.5 159 MET B N 1
ATOM 2756 C CA . MET B 1 159 ? 11.125 0.084 11.328 1 67.5 159 MET B CA 1
ATOM 2757 C C . MET B 1 159 ? 11.633 0.48 9.945 1 67.5 159 MET B C 1
ATOM 2759 O O . MET B 1 159 ? 12.672 -0.01 9.492 1 67.5 159 MET B O 1
ATOM 2763 N N . VAL B 1 160 ? 10.977 1.035 9.062 1 86.12 160 VAL B N 1
ATOM 2764 C CA . VAL B 1 160 ? 11.367 1.255 7.68 1 86.12 160 VAL B CA 1
ATOM 2765 C C . VAL B 1 160 ? 11.078 2.699 7.281 1 86.12 160 VAL B C 1
ATOM 2767 O O . VAL B 1 160 ? 9.984 3.211 7.543 1 86.12 160 VAL B O 1
ATOM 2770 N N . SER B 1 161 ? 12.211 3.422 6.871 1 89.12 161 SER B N 1
ATOM 2771 C CA . SER B 1 161 ? 12.078 4.77 6.32 1 89.12 161 SER B CA 1
ATOM 2772 C C . SER B 1 161 ? 12.586 4.832 4.883 1 89.12 161 SER B C 1
ATOM 2774 O O . SER B 1 161 ? 13.203 3.879 4.395 1 89.12 161 SER B O 1
ATOM 2776 N N . THR B 1 162 ? 12.234 5.902 4.203 1 90.69 162 THR B N 1
ATOM 2777 C CA . THR B 1 162 ? 12.75 6.121 2.857 1 90.69 162 THR B CA 1
ATOM 2778 C C . THR B 1 162 ? 14.273 6.047 2.846 1 90.69 162 THR B C 1
ATOM 2780 O O . THR B 1 162 ? 14.867 5.383 1.99 1 90.69 162 THR B O 1
ATOM 2783 N N . THR B 1 163 ? 14.891 6.695 3.783 1 87.81 163 THR B N 1
ATOM 2784 C CA . THR B 1 163 ? 16.344 6.676 3.902 1 87.81 163 THR B CA 1
ATOM 2785 C C . THR B 1 163 ? 16.859 5.25 4.082 1 87.81 163 THR B C 1
ATOM 2787 O O . THR B 1 163 ? 17.859 4.863 3.479 1 87.81 163 THR B O 1
ATOM 2790 N N . ASP B 1 164 ? 16.172 4.562 4.906 1 91.44 164 ASP B N 1
ATOM 2791 C CA . ASP B 1 164 ? 16.531 3.164 5.117 1 91.44 164 ASP B CA 1
ATOM 2792 C C . ASP B 1 164 ? 16.484 2.379 3.809 1 91.44 164 ASP B C 1
ATOM 2794 O O . ASP B 1 164 ? 17.391 1.612 3.5 1 91.44 164 ASP B O 1
ATOM 2798 N N . ILE B 1 165 ? 15.461 2.525 3.043 1 93.5 165 ILE B N 1
ATOM 2799 C CA . ILE B 1 165 ? 15.273 1.829 1.775 1 93.5 165 ILE B CA 1
ATOM 2800 C C . ILE B 1 165 ? 16.391 2.213 0.806 1 93.5 165 ILE B C 1
ATOM 2802 O O . ILE B 1 165 ? 16.984 1.347 0.157 1 93.5 165 ILE B O 1
ATOM 2806 N N . LEU B 1 166 ? 16.641 3.48 0.755 1 90.88 166 LEU B N 1
ATOM 2807 C CA . LEU B 1 166 ? 17.719 3.959 -0.117 1 90.88 166 LEU B CA 1
ATOM 2808 C C . LEU B 1 166 ? 19.062 3.361 0.287 1 90.88 166 LEU B C 1
ATOM 2810 O O . LEU B 1 166 ? 19.844 2.943 -0.571 1 90.88 166 LEU B O 1
ATOM 2814 N N . ASN B 1 167 ? 19.297 3.271 1.531 1 90.38 167 ASN B N 1
ATOM 2815 C CA . ASN B 1 167 ? 20.531 2.684 2.018 1 90.38 167 ASN B CA 1
ATOM 2816 C C . ASN B 1 167 ? 20.625 1.205 1.653 1 90.38 167 ASN B C 1
ATOM 2818 O O . ASN B 1 167 ? 21.703 0.721 1.295 1 90.38 167 ASN B O 1
ATOM 2822 N N . ARG B 1 168 ? 19.594 0.474 1.723 1 91.88 168 ARG B N 1
ATOM 2823 C CA . ARG B 1 168 ? 19.562 -0.931 1.33 1 91.88 168 ARG B CA 1
ATOM 2824 C C . ARG B 1 168 ? 19.922 -1.095 -0.144 1 91.88 168 ARG B C 1
ATOM 2826 O O . ARG B 1 168 ? 20.688 -1.99 -0.509 1 91.88 168 ARG B O 1
ATOM 2833 N N . ILE B 1 169 ? 19.344 -0.206 -0.895 1 91.38 169 ILE B N 1
ATOM 2834 C CA . ILE B 1 169 ? 19.547 -0.28 -2.338 1 91.38 169 ILE B CA 1
ATOM 2835 C C . ILE B 1 169 ? 21 0.058 -2.678 1 91.38 169 ILE B C 1
ATOM 2837 O O . ILE B 1 169 ? 21.625 -0.633 -3.479 1 91.38 169 ILE B O 1
ATOM 2841 N N . LEU B 1 170 ? 21.5 1.093 -2.07 1 86.56 170 LEU B N 1
ATOM 2842 C CA . LEU B 1 170 ? 22.875 1.505 -2.303 1 86.56 170 LEU B CA 1
ATOM 2843 C C . LEU B 1 170 ? 23.844 0.412 -1.876 1 86.56 170 LEU B C 1
ATOM 2845 O O . LEU B 1 170 ? 24.906 0.239 -2.49 1 86.56 170 LEU B O 1
ATOM 2849 N N . GLY B 1 171 ? 23.484 -0.346 -0.892 1 87.19 171 GLY B N 1
ATOM 2850 C CA . GLY B 1 171 ? 24.328 -1.441 -0.437 1 87.19 171 GLY B CA 1
ATOM 2851 C C . GLY B 1 171 ? 24.328 -2.623 -1.387 1 87.19 171 GLY B C 1
ATOM 2852 O O . GLY B 1 171 ? 25.203 -3.484 -1.309 1 87.19 171 GLY B O 1
ATOM 2853 N N . LYS B 1 172 ? 23.406 -2.68 -2.311 1 86.69 172 LYS B N 1
ATOM 2854 C CA . LYS B 1 172 ? 23.266 -3.795 -3.242 1 86.69 172 LYS B CA 1
ATOM 2855 C C . LYS B 1 172 ? 23.5 -3.346 -4.68 1 86.69 172 LYS B C 1
ATOM 2857 O O . LYS B 1 172 ? 23.094 -4.023 -5.625 1 86.69 172 LYS B O 1
ATOM 2862 N N . ILE B 1 173 ? 24.109 -2.193 -4.82 1 81.56 173 ILE B N 1
ATOM 2863 C CA . ILE B 1 173 ? 24.219 -1.562 -6.129 1 81.56 173 ILE B CA 1
ATOM 2864 C C . ILE B 1 173 ? 24.953 -2.494 -7.09 1 81.56 173 ILE B C 1
ATOM 2866 O O . ILE B 1 173 ? 24.547 -2.648 -8.242 1 81.56 173 ILE B O 1
ATOM 2870 N N . GLU B 1 174 ? 26 -3.105 -6.598 1 78.5 174 GLU B N 1
ATOM 2871 C CA . GLU B 1 174 ? 26.781 -3.979 -7.473 1 78.5 174 GLU B CA 1
ATOM 2872 C C . GLU B 1 174 ? 25.953 -5.176 -7.934 1 78.5 174 GLU B C 1
ATOM 2874 O O . GLU B 1 174 ? 25.953 -5.512 -9.117 1 78.5 174 GLU B O 1
ATOM 2879 N N . THR B 1 175 ? 25.312 -5.762 -6.984 1 78.31 175 THR B N 1
ATOM 2880 C CA . THR B 1 175 ? 24.469 -6.914 -7.293 1 78.31 175 THR B CA 1
ATOM 2881 C C . THR B 1 175 ? 23.344 -6.527 -8.25 1 78.31 175 THR B C 1
ATOM 2883 O O . THR B 1 175 ? 23.031 -7.262 -9.188 1 78.31 175 THR B O 1
ATOM 2886 N N . ILE B 1 176 ? 22.766 -5.367 -8.094 1 78.25 176 ILE B N 1
ATOM 2887 C CA . ILE B 1 176 ? 21.656 -4.887 -8.891 1 78.25 176 ILE B CA 1
ATOM 2888 C C . ILE B 1 176 ? 22.109 -4.629 -10.328 1 78.25 176 ILE B C 1
ATOM 2890 O O . ILE B 1 176 ? 21.438 -5.027 -11.281 1 78.25 176 ILE B O 1
ATOM 2894 N N . GLN B 1 177 ? 23.156 -3.994 -10.43 1 77.31 177 GLN B N 1
ATOM 2895 C CA . GLN B 1 177 ? 23.688 -3.666 -11.742 1 77.31 177 GLN B CA 1
ATOM 2896 C C . GLN B 1 177 ? 24.047 -4.93 -12.523 1 77.31 177 GLN B C 1
ATOM 2898 O O . GLN B 1 177 ? 23.828 -5.004 -13.734 1 77.31 177 GLN B O 1
ATOM 2903 N N . GLU B 1 178 ? 24.641 -5.898 -11.844 1 77.62 178 GLU B N 1
ATOM 2904 C CA . GLU B 1 178 ? 24.984 -7.16 -12.484 1 77.62 178 GLU B CA 1
ATOM 2905 C C . GLU B 1 178 ? 23.734 -7.871 -13.016 1 77.62 178 GLU B C 1
ATOM 2907 O O . GLU B 1 178 ? 23.75 -8.391 -14.133 1 77.62 178 GLU B O 1
ATOM 2912 N N . ARG B 1 179 ? 22.719 -7.875 -12.25 1 74.06 179 ARG B N 1
ATOM 2913 C CA . ARG B 1 179 ? 21.484 -8.531 -12.641 1 74.06 179 ARG B CA 1
ATOM 2914 C C . ARG B 1 179 ? 20.844 -7.836 -13.844 1 74.06 179 ARG B C 1
ATOM 2916 O O . ARG B 1 179 ? 20.328 -8.492 -14.75 1 74.06 179 ARG B O 1
ATOM 2923 N N . GLN B 1 180 ? 20.844 -6.543 -13.789 1 70.88 180 GLN B N 1
ATOM 2924 C CA . GLN B 1 180 ? 20.25 -5.777 -14.875 1 70.88 180 GLN B CA 1
ATOM 2925 C C . GLN B 1 180 ? 21.016 -5.984 -16.188 1 70.88 180 GLN B C 1
ATOM 2927 O O . GLN B 1 180 ? 20.406 -6.039 -17.25 1 70.88 180 GLN B O 1
ATOM 2932 N N . SER B 1 181 ? 22.266 -6.098 -16 1 72.94 181 SER B N 1
ATOM 2933 C CA . SER B 1 181 ? 23.094 -6.344 -17.172 1 72.94 181 SER B CA 1
ATOM 2934 C C . SER B 1 181 ? 22.797 -7.703 -17.797 1 72.94 181 SER B C 1
ATOM 2936 O O . SER B 1 181 ? 22.797 -7.852 -19.016 1 72.94 181 SER B O 1
ATOM 2938 N N . ARG B 1 182 ? 22.469 -8.672 -16.984 1 67.81 182 ARG B N 1
ATOM 2939 C CA . ARG B 1 182 ? 22.141 -10.016 -17.453 1 67.81 182 ARG B CA 1
ATOM 2940 C C . ARG B 1 182 ? 20.781 -10.047 -18.141 1 67.81 182 ARG B C 1
ATOM 2942 O O . ARG B 1 182 ? 20.594 -10.789 -19.094 1 67.81 182 ARG B O 1
ATOM 2949 N N . ARG B 1 183 ? 19.906 -9.234 -17.688 1 66.31 183 ARG B N 1
ATOM 2950 C CA . ARG B 1 183 ? 18.562 -9.195 -18.25 1 66.31 183 ARG B CA 1
ATOM 2951 C C . ARG B 1 183 ? 18.578 -8.508 -19.625 1 66.31 183 ARG B C 1
ATOM 2953 O O . ARG B 1 183 ? 17.797 -8.867 -20.5 1 66.31 183 ARG B O 1
ATOM 2960 N N . ASN B 1 184 ? 19.375 -7.516 -19.688 1 60.34 184 ASN B N 1
ATOM 2961 C CA . ASN B 1 184 ? 19.469 -6.781 -20.938 1 60.34 184 ASN B CA 1
ATOM 2962 C C . ASN B 1 184 ? 20.344 -7.512 -21.953 1 60.34 184 ASN B C 1
ATOM 2964 O O . ASN B 1 184 ? 20.297 -7.215 -23.156 1 60.34 184 ASN B O 1
ATOM 2968 N N . ALA B 1 185 ? 21.188 -8.461 -21.641 1 54.31 185 ALA B N 1
ATOM 2969 C CA . ALA B 1 185 ? 22.047 -9.195 -22.578 1 54.31 185 ALA B CA 1
ATOM 2970 C C . ALA B 1 185 ? 21.297 -10.367 -23.203 1 54.31 185 ALA B C 1
ATOM 2972 O O . ALA B 1 185 ? 20.375 -10.922 -22.594 1 54.31 185 ALA B O 1
#

pLDDT: mean 86.1, std 19.3, range [21.11, 98.81]

Secondary structure (DSSP, 8-state):
---------------S----PPPHHHHHH--S-PPEEEEEEE--TT--HHHHHHHHHHHTSSSSEEEEEEEPPHHHHHHHHSS--SS-HHHHHHHHHTBTT-SEEEE-SSSS--HHHHHHTT-SEEEEESS---BTTBS-TTHHHHHTT-EEEEPPPSS--HHHHHHHHHHTHHHHHHHHHHHH-/---------------S----PPPHHHHHH--S-PPEEEEEEE--TT--HHHHHHHHHHHTSSSSEEEEEEEPPHHHHHHHHSS--SS-HHHHHHHHHTBTT-SEEEE-SSSS--HHHHHHTT-SEEEEESS---BTTBS-TTHHHHHTT-EEEEPPPSS--HHHHHHHHHHTHHHHHHHHHHHH-

Organism: Panagrellus redivivus (NCBI:txid6233)

Radius of gyration: 22.92 Å; Cα contacts (8 Å, |Δi|>4): 561; chains: 2; bounding box: 54×63×49 Å

InterPro domains:
  IPR004821 Cytidyltransferase-like domain [PF01467] (39-167)
  IPR004821 Cytidyltransferase-like domain [TIGR00125] (37-104)
  IPR014729 Rossmann-like alpha/beta/alpha sandwich fold [G3DSA:3.40.50.620] (10-185)
  IPR045049 Choline-phosphate cytidylyltransferase Pcy1-like [PTHR10739] (27-182)